Protein AF-N1U4S4-F1 (afdb_monomer_lite)

Secondary structure (DSSP, 8-state):
------------THHHHGGGG-EETTTTEEPTTGGGT-TTHHHHHHS-HHHHHHHHHHHHHHHHT-TTHHHHHHHTT------------HHHHGGG----S-PPPHHHHHHHHHHHH-GGGGT-TT-S-PEEEEEPTTS-EEEEEEE-SSEEEEEEEE-TT--HHHHHHHHHHHHHHHHHHHHHHHHTT--PEEEEEEEESSPPPGGGS---

Radius of gyration: 23.29 Å; chains: 1; bounding box: 50×36×79 Å

Structure (mmCIF, N/CA/C/O backbone):
data_AF-N1U4S4-F1
#
_entry.id   AF-N1U4S4-F1
#
loop_
_atom_site.group_PDB
_atom_site.id
_atom_site.type_symbol
_atom_site.label_atom_id
_atom_site.label_alt_id
_atom_site.label_comp_id
_atom_site.label_asym_id
_atom_site.label_entity_id
_atom_site.label_seq_id
_atom_site.pdbx_PDB_ins_code
_atom_site.Cartn_x
_atom_site.Cartn_y
_atom_site.Cartn_z
_atom_site.occupancy
_atom_site.B_iso_or_equiv
_atom_site.auth_seq_id
_atom_site.auth_comp_id
_atom_site.auth_asym_id
_atom_site.auth_atom_id
_atom_site.pdbx_PDB_model_num
ATOM 1 N N . MET A 1 1 ? 30.909 -5.283 -55.633 1.00 35.94 1 MET A N 1
ATOM 2 C CA . MET A 1 1 ? 30.193 -6.411 -55.005 1.00 35.94 1 MET A CA 1
ATOM 3 C C . MET A 1 1 ? 29.278 -5.795 -53.959 1.00 35.94 1 MET A C 1
ATOM 5 O O . MET A 1 1 ? 29.767 -5.324 -52.942 1.00 35.94 1 MET A O 1
ATOM 9 N N . SER A 1 2 ? 28.004 -5.615 -54.302 1.00 32.06 2 SER A N 1
ATOM 10 C CA . SER A 1 2 ? 27.033 -4.900 -53.468 1.00 32.06 2 SER A CA 1
ATOM 11 C C . SER A 1 2 ? 26.341 -5.898 -52.551 1.00 32.06 2 SER A C 1
ATOM 13 O O . SER A 1 2 ? 25.789 -6.879 -53.042 1.00 32.06 2 SER A O 1
ATOM 15 N N . PHE A 1 3 ? 26.374 -5.658 -51.242 1.00 23.95 3 PHE A N 1
ATOM 16 C CA . PHE A 1 3 ? 25.570 -6.410 -50.284 1.00 23.95 3 PHE A CA 1
ATOM 17 C C . PHE A 1 3 ? 24.308 -5.607 -49.974 1.00 23.95 3 PHE A C 1
ATOM 19 O O . PHE A 1 3 ? 24.366 -4.524 -49.396 1.00 23.95 3 PHE A O 1
ATOM 26 N N . GLU A 1 4 ? 23.168 -6.132 -50.414 1.00 22.86 4 GLU A N 1
ATOM 27 C CA . GLU A 1 4 ? 21.838 -5.625 -50.096 1.00 22.86 4 GLU A CA 1
ATOM 28 C C . GLU A 1 4 ? 21.395 -6.248 -48.765 1.00 22.86 4 GLU A C 1
ATOM 30 O O . GLU A 1 4 ? 21.134 -7.450 -48.681 1.00 22.86 4 GLU A O 1
ATOM 35 N N . LEU A 1 5 ? 21.339 -5.446 -47.699 1.00 23.42 5 LEU A N 1
ATOM 36 C CA . LEU A 1 5 ? 20.825 -5.888 -46.404 1.00 23.42 5 LEU A CA 1
ATOM 37 C C . LEU A 1 5 ? 19.299 -5.722 -46.388 1.00 23.42 5 LEU A C 1
ATOM 39 O O . LEU A 1 5 ? 18.776 -4.665 -46.035 1.00 23.42 5 LEU A O 1
ATOM 43 N N . LYS A 1 6 ? 18.566 -6.772 -46.767 1.00 25.28 6 LYS A N 1
ATOM 44 C CA . LYS A 1 6 ? 17.120 -6.845 -46.520 1.00 25.28 6 LYS A CA 1
ATOM 45 C C . LYS A 1 6 ? 16.879 -7.141 -45.043 1.00 25.28 6 LYS A C 1
ATOM 47 O O . LYS A 1 6 ? 16.984 -8.286 -44.607 1.00 25.28 6 LYS A O 1
ATOM 52 N N . ILE A 1 7 ? 16.525 -6.109 -44.278 1.00 30.17 7 ILE A N 1
ATOM 53 C CA . ILE A 1 7 ? 15.955 -6.273 -42.937 1.00 30.17 7 ILE A CA 1
ATOM 54 C C . ILE A 1 7 ? 14.552 -6.859 -43.114 1.00 30.17 7 ILE A C 1
ATOM 56 O O . ILE A 1 7 ? 13.571 -6.146 -43.327 1.00 30.17 7 ILE A O 1
ATOM 60 N N . LEU A 1 8 ? 14.474 -8.189 -43.084 1.00 25.91 8 LEU A N 1
ATOM 61 C CA . LEU A 1 8 ? 13.217 -8.911 -42.962 1.00 25.91 8 LEU A CA 1
ATOM 62 C C . LEU A 1 8 ? 12.620 -8.610 -41.589 1.00 25.91 8 LEU A C 1
ATOM 64 O O . LEU A 1 8 ? 13.299 -8.618 -40.565 1.00 25.91 8 LEU A O 1
ATOM 68 N N . HIS A 1 9 ? 11.333 -8.306 -41.611 1.00 33.75 9 HIS A N 1
ATOM 69 C CA . HIS A 1 9 ? 10.507 -7.891 -40.494 1.00 33.75 9 HIS A CA 1
ATOM 70 C C . HIS A 1 9 ? 10.382 -9.016 -39.445 1.00 33.75 9 HIS A C 1
ATOM 72 O O . HIS A 1 9 ? 9.353 -9.673 -39.345 1.00 33.75 9 HIS A O 1
ATOM 78 N N . SER A 1 10 ? 11.422 -9.259 -38.647 1.00 31.44 10 SER A N 1
ATOM 79 C CA . SER A 1 10 ? 11.278 -9.940 -37.362 1.00 31.44 10 SER A CA 1
ATOM 80 C C . SER A 1 10 ? 11.294 -8.859 -36.294 1.00 31.44 10 SER A C 1
ATOM 82 O O . SER A 1 10 ? 12.349 -8.301 -35.994 1.00 31.44 10 SER A O 1
ATOM 84 N N . ARG A 1 11 ? 10.122 -8.520 -35.747 1.00 39.00 11 ARG A N 1
ATOM 85 C CA . ARG A 1 11 ? 10.023 -7.699 -34.536 1.00 39.00 11 ARG A CA 1
ATOM 86 C C . ARG A 1 11 ? 10.813 -8.391 -33.421 1.00 39.00 11 ARG A C 1
ATOM 88 O O . ARG A 1 11 ? 10.275 -9.217 -32.692 1.00 39.00 11 ARG A O 1
ATOM 95 N N . SER A 1 12 ? 12.090 -8.049 -33.268 1.00 40.62 12 SER A N 1
ATOM 96 C CA . SER A 1 12 ? 12.771 -8.175 -31.988 1.00 40.62 12 SER A CA 1
ATOM 97 C C . SER A 1 12 ? 12.205 -7.057 -31.120 1.00 40.62 12 SER A C 1
ATOM 99 O O . SER A 1 12 ? 12.753 -5.959 -31.085 1.00 40.62 12 SER A O 1
ATOM 101 N N . VAL A 1 13 ? 11.051 -7.317 -30.500 1.00 47.25 13 VAL A N 1
ATOM 102 C CA . VAL A 1 13 ? 10.293 -6.372 -29.656 1.00 47.25 13 VAL A CA 1
ATOM 103 C C . VAL A 1 13 ? 11.212 -5.641 -28.663 1.00 47.25 13 VAL A C 1
ATOM 105 O O . VAL A 1 13 ? 11.049 -4.461 -28.405 1.00 47.25 13 VAL A O 1
ATOM 108 N N . PHE A 1 14 ? 12.289 -6.301 -28.241 1.00 51.75 14 PHE A N 1
ATOM 109 C CA . PHE A 1 14 ? 13.174 -5.822 -27.194 1.00 51.75 14 PHE A CA 1
ATOM 110 C C . PHE A 1 14 ? 14.196 -4.728 -27.574 1.00 51.75 14 PHE A C 1
ATOM 112 O O . PHE A 1 14 ? 14.601 -3.947 -26.716 1.00 51.75 14 PHE A O 1
ATOM 119 N N . SER A 1 15 ? 14.668 -4.641 -28.826 1.00 54.03 15 SER A N 1
ATOM 120 C CA . SER A 1 15 ? 15.852 -3.803 -29.128 1.00 54.03 15 SER A CA 1
ATOM 121 C C . SER A 1 15 ? 15.578 -2.295 -29.078 1.00 54.03 15 SER A C 1
ATOM 123 O O . SER A 1 15 ? 16.481 -1.505 -28.805 1.00 54.03 15 SER A O 1
ATOM 125 N N . GLY A 1 16 ? 14.331 -1.897 -29.321 1.00 60.06 16 GLY A N 1
ATOM 126 C CA . GLY A 1 16 ? 13.898 -0.505 -29.290 1.00 60.06 16 GLY A CA 1
ATOM 127 C C . GLY A 1 16 ? 13.598 0.034 -27.897 1.00 60.06 16 GLY A C 1
ATOM 128 O O . GLY A 1 16 ? 13.857 1.200 -27.602 1.00 60.06 16 GLY A O 1
ATOM 129 N N . GLU A 1 17 ? 13.075 -0.827 -27.029 1.00 66.81 17 GLU A N 1
ATOM 130 C CA . GLU A 1 17 ? 12.548 -0.446 -25.719 1.00 66.81 17 GLU A CA 1
ATOM 131 C C . GLU A 1 17 ? 13.670 -0.098 -24.738 1.00 66.81 17 GLU A C 1
ATOM 133 O O . GLU A 1 17 ? 13.528 0.852 -23.976 1.00 66.81 17 GLU A O 1
ATOM 138 N N . VAL A 1 18 ? 14.839 -0.748 -24.828 1.00 76.38 18 VAL A N 1
ATOM 139 C CA . VAL A 1 18 ? 16.023 -0.448 -23.990 1.00 76.38 18 VAL A CA 1
ATOM 140 C C . VAL A 1 18 ? 16.455 1.025 -24.085 1.00 76.38 18 VAL A C 1
ATOM 142 O O . VAL A 1 18 ? 17.003 1.580 -23.131 1.00 76.38 18 VAL A O 1
ATOM 145 N N . GLN A 1 19 ? 16.159 1.709 -25.196 1.00 76.88 19 GLN A N 1
ATOM 146 C CA . GLN A 1 19 ? 16.472 3.134 -25.349 1.00 76.88 19 GLN A CA 1
ATOM 147 C C . GLN A 1 19 ? 15.723 4.028 -24.347 1.00 76.88 19 GLN A C 1
ATOM 149 O O . GLN A 1 19 ? 16.171 5.148 -24.089 1.00 76.88 19 GLN A O 1
ATOM 154 N N . CYS A 1 20 ? 14.621 3.556 -23.746 1.00 80.50 20 CYS A N 1
ATOM 155 C CA . CYS A 1 20 ? 13.879 4.322 -22.742 1.00 80.50 20 CYS A CA 1
ATOM 156 C C . CYS A 1 20 ? 14.651 4.523 -21.425 1.00 80.50 20 CYS A C 1
ATOM 158 O O . CYS A 1 20 ? 14.310 5.433 -20.671 1.00 80.50 20 CYS A O 1
ATOM 160 N N . ILE A 1 21 ? 15.726 3.755 -21.179 1.00 81.62 21 ILE A N 1
ATOM 161 C CA . ILE A 1 21 ? 16.609 3.915 -20.008 1.00 81.62 21 ILE A CA 1
ATOM 162 C C . ILE A 1 21 ? 17.338 5.269 -20.036 1.00 81.62 21 ILE A C 1
ATOM 164 O O . ILE A 1 21 ? 17.609 5.866 -18.993 1.00 81.62 21 ILE A O 1
ATOM 168 N N . VAL A 1 22 ? 17.660 5.784 -21.226 1.00 81.56 22 VAL A N 1
ATOM 169 C CA . VAL A 1 22 ? 18.441 7.018 -21.371 1.00 81.56 22 VAL A CA 1
ATOM 170 C C . VAL A 1 22 ? 17.512 8.231 -21.349 1.00 81.56 22 VAL A C 1
ATOM 172 O O . VAL A 1 22 ? 16.945 8.630 -22.369 1.00 81.56 22 VAL A O 1
ATOM 175 N N . ILE A 1 23 ? 17.381 8.844 -20.172 1.00 83.94 23 ILE A N 1
ATOM 176 C CA . ILE A 1 23 ? 16.505 9.997 -19.936 1.00 83.94 23 ILE A CA 1
ATOM 177 C C . ILE A 1 23 ? 17.269 11.321 -19.839 1.00 83.94 23 ILE A C 1
ATOM 179 O O . ILE A 1 23 ? 18.420 11.394 -19.406 1.00 83.94 23 ILE A O 1
ATOM 183 N N . LYS A 1 24 ? 16.601 12.417 -20.206 1.00 81.94 24 LYS A N 1
ATOM 184 C CA . LYS A 1 24 ? 17.098 13.776 -19.961 1.00 81.94 24 LYS A CA 1
ATOM 185 C C . LYS A 1 24 ? 16.846 14.174 -18.511 1.00 81.94 24 LYS A C 1
ATOM 187 O O . LYS A 1 24 ? 15.700 14.150 -18.070 1.00 81.94 24 LYS A O 1
ATOM 192 N N . LYS A 1 25 ? 17.880 14.671 -17.824 1.00 76.81 25 LYS A N 1
ATOM 193 C CA . LYS A 1 25 ? 17.807 15.117 -16.419 1.00 76.81 25 LYS A CA 1
ATOM 194 C C . LYS A 1 25 ? 16.644 16.076 -16.131 1.00 76.81 25 LYS A C 1
ATOM 196 O O . LYS A 1 25 ? 15.971 15.928 -15.126 1.00 76.81 25 LYS A O 1
ATOM 201 N N . ASN A 1 26 ? 16.397 17.044 -17.013 1.00 79.12 26 ASN A N 1
ATOM 202 C CA . ASN A 1 26 ? 15.438 18.119 -16.734 1.00 79.12 26 ASN A CA 1
ATOM 203 C C . ASN A 1 26 ? 13.978 17.715 -16.973 1.00 79.12 26 ASN A C 1
ATOM 205 O O . ASN A 1 26 ? 13.078 18.332 -16.417 1.00 79.12 26 ASN A O 1
ATOM 209 N N . THR A 1 27 ? 13.732 16.733 -17.842 1.00 79.06 27 THR A N 1
ATOM 210 C CA . THR A 1 27 ? 12.367 16.319 -18.205 1.00 79.06 27 THR A CA 1
ATOM 211 C C . THR A 1 27 ? 12.008 14.949 -17.654 1.00 79.06 27 THR A C 1
ATOM 213 O O . THR A 1 27 ? 10.830 14.614 -17.638 1.00 79.06 27 THR A O 1
ATOM 216 N N . GLU A 1 28 ? 13.004 14.162 -17.235 1.00 78.19 28 GLU A N 1
ATOM 217 C CA . GLU A 1 28 ? 12.867 12.751 -16.854 1.00 78.19 28 GLU A CA 1
ATOM 218 C C . GLU A 1 28 ? 12.162 11.928 -17.943 1.00 78.19 28 GLU A C 1
ATOM 220 O O . GLU A 1 28 ? 11.394 11.013 -17.673 1.00 78.19 28 GLU A O 1
ATOM 225 N N . LEU A 1 29 ? 12.404 12.298 -19.204 1.00 83.31 29 LEU A N 1
ATOM 226 C CA . LEU A 1 29 ? 11.845 11.641 -20.383 1.00 83.31 29 LEU A CA 1
ATOM 227 C C . LEU A 1 29 ? 12.981 11.229 -21.326 1.00 83.31 29 LEU A C 1
ATOM 229 O O . LEU A 1 29 ? 14.008 11.923 -21.359 1.00 83.31 29 LEU A O 1
ATOM 233 N N . PRO A 1 30 ? 12.802 10.157 -22.117 1.00 82.88 30 PRO A N 1
ATOM 234 C CA . PRO A 1 30 ? 13.798 9.727 -23.085 1.00 82.88 30 PRO A CA 1
ATOM 235 C C . PRO A 1 30 ? 14.090 10.769 -24.169 1.00 82.88 30 PRO A C 1
ATOM 237 O O . PRO A 1 30 ? 13.342 11.727 -24.401 1.00 82.88 30 PRO A O 1
ATOM 240 N N . GLY A 1 31 ? 15.215 10.568 -24.853 1.00 76.31 31 GLY A N 1
ATOM 241 C CA . GLY A 1 31 ? 15.619 11.377 -25.999 1.00 76.31 31 GLY A CA 1
ATOM 242 C C . GLY A 1 31 ? 14.632 11.338 -27.176 1.00 76.31 31 GLY A C 1
ATOM 243 O O . GLY A 1 31 ? 13.705 10.531 -27.243 1.00 76.31 31 GLY A O 1
ATOM 244 N N . LYS A 1 32 ? 14.856 12.227 -28.155 1.00 73.50 32 LYS A N 1
ATOM 245 C CA . LYS A 1 32 ? 14.123 12.181 -29.430 1.00 73.50 32 LYS A CA 1
ATOM 246 C C . LYS A 1 32 ? 14.407 10.835 -30.111 1.00 73.50 32 LYS A C 1
ATOM 248 O O . LYS A 1 32 ? 15.568 10.465 -30.224 1.00 73.50 32 LYS A O 1
ATOM 253 N N . GLY A 1 33 ? 13.363 10.146 -30.572 1.00 72.94 33 GLY A N 1
ATOM 254 C CA . GLY A 1 33 ? 13.471 8.847 -31.255 1.00 72.94 33 GLY A CA 1
ATOM 255 C C . GLY A 1 33 ? 12.707 7.714 -30.569 1.00 72.94 33 GLY A C 1
ATOM 256 O O . GLY A 1 33 ? 12.251 6.807 -31.259 1.00 72.94 33 GLY A O 1
ATOM 257 N N . ILE A 1 34 ? 12.445 7.820 -29.257 1.00 77.75 34 ILE A N 1
ATOM 258 C CA . ILE A 1 34 ? 11.730 6.768 -28.513 1.00 77.75 34 ILE A CA 1
ATOM 259 C C . ILE A 1 34 ? 10.322 6.501 -29.054 1.00 77.75 34 ILE A C 1
ATOM 261 O O . ILE A 1 34 ? 9.856 5.372 -29.024 1.00 77.75 34 ILE A O 1
ATOM 265 N N . ASN A 1 35 ? 9.670 7.520 -29.628 1.00 75.38 35 ASN A N 1
ATOM 266 C CA . ASN A 1 35 ? 8.313 7.426 -30.172 1.00 75.38 35 ASN A CA 1
ATOM 267 C C . ASN A 1 35 ? 8.137 6.294 -31.195 1.00 75.38 35 ASN A C 1
ATOM 269 O O . ASN A 1 35 ? 7.020 5.826 -31.366 1.00 75.38 35 ASN A O 1
ATOM 273 N N . TRP A 1 36 ? 9.204 5.877 -31.886 1.00 72.81 36 TRP A N 1
ATOM 274 C CA . TRP A 1 36 ? 9.149 4.773 -32.849 1.00 72.81 36 TRP A CA 1
ATOM 275 C C . TRP A 1 36 ? 8.937 3.403 -32.186 1.00 72.81 36 TRP A C 1
ATOM 277 O O . TRP A 1 36 ? 8.475 2.464 -32.827 1.00 72.81 36 TRP A O 1
ATOM 287 N N . PHE A 1 37 ? 9.262 3.302 -30.900 1.00 71.56 37 PHE A N 1
ATOM 288 C CA . PHE A 1 37 ? 9.242 2.069 -30.118 1.00 71.56 37 PHE A CA 1
ATOM 289 C C . PHE A 1 37 ? 8.088 2.015 -29.115 1.00 71.56 37 PHE A C 1
ATOM 291 O O . PHE A 1 37 ? 7.924 1.017 -28.428 1.00 71.56 37 PHE A O 1
ATOM 298 N N . ILE A 1 38 ? 7.276 3.072 -29.032 1.00 73.44 38 ILE A N 1
ATOM 299 C CA . ILE A 1 38 ? 6.099 3.114 -28.165 1.00 73.44 38 ILE A CA 1
ATOM 300 C C . ILE A 1 38 ? 4.899 2.637 -28.981 1.00 73.44 38 ILE A C 1
ATOM 302 O O . ILE A 1 38 ? 4.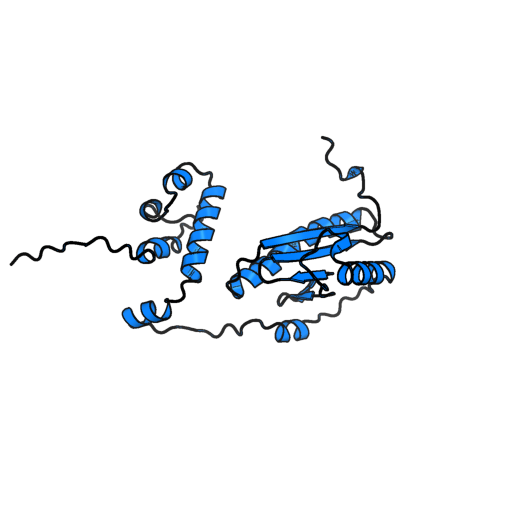486 3.320 -29.919 1.00 73.44 38 ILE A O 1
ATOM 306 N N . GLU A 1 39 ? 4.301 1.500 -28.614 1.00 68.19 39 GLU A N 1
ATOM 307 C CA . GLU A 1 39 ? 3.115 0.966 -29.309 1.00 68.19 39 GLU A CA 1
ATOM 308 C C . GLU A 1 39 ? 1.968 1.990 -29.366 1.00 68.19 39 GLU A C 1
ATOM 310 O O . GLU A 1 39 ? 1.298 2.134 -30.38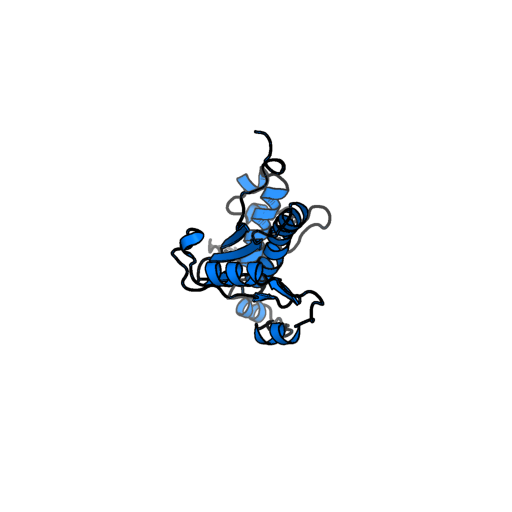7 1.00 68.19 39 GLU A O 1
ATOM 315 N N . LYS A 1 40 ? 1.815 2.788 -28.303 1.00 68.75 40 LYS A N 1
ATOM 316 C CA . LYS A 1 40 ? 0.881 3.920 -28.202 1.00 68.75 40 LYS A CA 1
ATOM 317 C C . LYS A 1 40 ? 1.554 5.268 -28.484 1.00 68.75 40 LYS A C 1
ATOM 319 O O . LYS A 1 40 ? 1.415 6.224 -27.723 1.00 68.75 40 LYS A O 1
ATOM 324 N N . SER A 1 41 ? 2.334 5.355 -29.564 1.00 69.38 41 SER A N 1
ATOM 325 C CA . SER A 1 41 ? 3.130 6.554 -29.886 1.00 69.38 41 SER A CA 1
ATOM 326 C C . SER A 1 41 ? 2.303 7.839 -30.022 1.00 69.38 41 SER A C 1
ATOM 328 O O . SER A 1 41 ? 2.804 8.927 -29.736 1.00 69.38 41 SER A O 1
ATOM 330 N N . GLU A 1 42 ? 1.040 7.733 -30.436 1.00 72.62 42 GLU A N 1
ATOM 331 C CA . GLU A 1 42 ? 0.141 8.875 -30.595 1.00 72.62 42 GLU A CA 1
ATOM 332 C C . GLU A 1 42 ? -0.381 9.390 -29.242 1.00 72.62 42 GLU A C 1
ATOM 334 O O . GLU A 1 42 ? -0.365 10.601 -29.005 1.00 72.62 42 GLU A O 1
ATOM 339 N N . ASP A 1 43 ? -0.724 8.480 -28.324 1.00 69.88 43 ASP A N 1
ATOM 340 C CA . ASP A 1 43 ? -1.079 8.801 -26.934 1.00 69.88 43 ASP A CA 1
ATOM 341 C C . ASP A 1 43 ? 0.128 9.399 -26.208 1.00 69.88 43 ASP A C 1
ATOM 343 O O . ASP A 1 43 ? 0.023 10.417 -25.526 1.00 69.88 43 ASP A O 1
ATOM 347 N N . PHE A 1 44 ? 1.317 8.833 -26.438 1.00 75.56 44 PHE A N 1
ATOM 348 C CA . PHE A 1 44 ? 2.552 9.358 -25.877 1.00 75.56 44 PHE A CA 1
ATOM 349 C C . PHE A 1 44 ? 2.873 10.761 -26.385 1.00 75.56 44 PHE A C 1
ATOM 351 O O . PHE A 1 44 ? 3.350 11.577 -25.611 1.00 75.56 44 PHE A O 1
ATOM 358 N N . LYS A 1 45 ? 2.619 11.104 -27.654 1.00 76.81 45 LYS A N 1
ATOM 359 C CA . LYS A 1 45 ? 2.851 12.477 -28.146 1.00 76.81 45 LYS A CA 1
ATOM 360 C C . LYS A 1 45 ? 1.909 13.482 -27.483 1.00 76.81 45 LYS A C 1
ATOM 362 O O . LYS A 1 45 ? 2.369 14.552 -27.067 1.00 76.81 45 LYS A O 1
ATOM 367 N N . LYS A 1 46 ? 0.624 13.127 -27.391 1.00 81.12 46 LYS A N 1
ATOM 368 C CA . LYS A 1 46 ? -0.466 13.991 -26.907 1.00 81.12 46 LYS A CA 1
ATOM 369 C C . LYS A 1 46 ? -0.544 14.087 -25.385 1.00 81.12 46 LYS A C 1
ATOM 371 O O . LYS A 1 46 ? -1.057 15.081 -24.884 1.00 81.12 46 LYS A O 1
ATOM 376 N N . GLY A 1 47 ? 0.003 13.107 -24.669 1.00 79.62 47 GLY A N 1
ATOM 377 C CA . GLY A 1 47 ? -0.034 13.054 -23.214 1.00 79.62 47 GLY A CA 1
ATOM 378 C C . GLY A 1 47 ? 0.664 14.232 -22.532 1.00 79.62 47 GLY A C 1
ATOM 379 O O . GLY A 1 47 ? 1.668 14.786 -23.007 1.00 79.62 47 GLY A O 1
ATOM 380 N N . SER A 1 48 ? 0.141 14.585 -21.366 1.00 85.25 48 SER A N 1
ATOM 381 C CA . SER A 1 48 ? 0.791 15.428 -20.372 1.00 85.25 48 SER A CA 1
ATOM 382 C C . SER A 1 48 ? 2.147 14.839 -19.945 1.00 85.25 48 SER A C 1
ATOM 384 O O . SER A 1 48 ? 2.415 13.649 -20.146 1.00 85.25 48 SER A O 1
ATOM 386 N N . PRO A 1 49 ? 3.034 15.637 -19.322 1.00 81.19 49 PRO A N 1
ATOM 387 C CA . PRO A 1 49 ? 4.292 15.123 -18.780 1.00 81.19 49 PRO A CA 1
ATOM 388 C C . PRO A 1 49 ? 4.111 13.925 -17.832 1.00 81.19 49 PRO A C 1
ATOM 390 O O . PRO A 1 49 ? 4.940 13.021 -17.843 1.00 81.19 49 PRO A O 1
ATOM 393 N N . SER A 1 50 ? 3.027 13.894 -17.049 1.00 78.56 50 SER A N 1
ATOM 394 C CA . SER A 1 50 ? 2.733 12.796 -16.119 1.00 78.56 50 SER A CA 1
ATOM 395 C C . SER A 1 50 ? 2.339 11.510 -16.850 1.00 78.56 50 SER A C 1
ATOM 397 O O . SER A 1 50 ? 2.897 10.452 -16.571 1.00 78.56 50 SER A O 1
ATOM 399 N N . GLU A 1 51 ? 1.450 11.598 -17.841 1.00 81.81 51 GLU A N 1
ATOM 400 C CA . GLU A 1 51 ? 1.023 10.441 -18.649 1.00 81.81 51 GLU A CA 1
ATOM 401 C C . GLU A 1 51 ? 2.192 9.863 -19.452 1.00 81.81 51 GLU A C 1
ATOM 403 O O . GLU A 1 51 ? 2.381 8.649 -19.513 1.00 81.81 51 GLU A O 1
ATOM 408 N N . LYS A 1 52 ? 3.045 10.736 -20.002 1.00 84.56 52 LYS A N 1
ATOM 409 C CA . LYS A 1 52 ? 4.292 10.332 -20.661 1.00 84.56 52 LYS A CA 1
ATOM 410 C C . LYS A 1 52 ? 5.192 9.548 -19.710 1.00 84.56 52 LYS A C 1
ATOM 412 O O . LYS A 1 52 ? 5.671 8.483 -20.082 1.00 84.56 52 LYS A O 1
ATOM 417 N N . LYS A 1 53 ? 5.403 10.035 -18.484 1.00 82.62 53 LYS A N 1
ATOM 418 C CA . LYS A 1 53 ? 6.209 9.325 -17.477 1.00 82.62 53 LYS A CA 1
ATOM 419 C C . LYS A 1 53 ? 5.613 7.970 -17.108 1.00 82.62 53 LYS A C 1
ATOM 421 O O . LYS A 1 53 ? 6.367 7.017 -16.960 1.00 82.62 53 LYS A O 1
ATOM 426 N N . GLN A 1 54 ? 4.290 7.864 -16.996 1.00 80.81 54 GLN A N 1
ATOM 427 C CA . GLN A 1 54 ? 3.629 6.590 -16.715 1.00 80.81 54 GLN A CA 1
ATOM 428 C C . GLN A 1 54 ? 3.914 5.556 -17.811 1.00 80.81 54 GLN A C 1
ATOM 430 O O . GLN A 1 54 ? 4.369 4.459 -17.500 1.00 80.81 54 GLN A O 1
ATOM 435 N N . LEU A 1 55 ? 3.747 5.934 -19.082 1.00 81.06 55 LEU A N 1
ATOM 436 C CA . LEU A 1 55 ? 4.053 5.059 -20.219 1.00 81.06 55 LEU A CA 1
ATOM 437 C C . LEU A 1 55 ? 5.532 4.640 -20.248 1.00 81.06 55 LEU A C 1
ATOM 439 O O . LEU A 1 55 ? 5.842 3.480 -20.502 1.00 81.06 55 LEU A O 1
ATOM 443 N N . ILE A 1 56 ? 6.457 5.558 -19.941 1.00 82.31 56 ILE A N 1
ATOM 444 C CA . ILE A 1 56 ? 7.887 5.223 -19.850 1.00 82.31 56 ILE A CA 1
ATOM 445 C C . ILE A 1 56 ? 8.176 4.282 -18.682 1.00 82.31 56 ILE A C 1
ATOM 447 O O . ILE A 1 56 ? 8.982 3.373 -18.838 1.00 82.31 56 ILE A O 1
ATOM 451 N N . ASN A 1 57 ? 7.529 4.458 -17.530 1.00 78.69 57 ASN A N 1
ATOM 452 C CA . ASN A 1 57 ? 7.710 3.560 -16.390 1.00 78.69 57 ASN A CA 1
ATOM 453 C C . ASN A 1 57 ? 7.234 2.134 -16.702 1.00 78.69 57 ASN A C 1
ATOM 455 O O . ASN A 1 57 ? 7.874 1.182 -16.261 1.00 78.69 57 ASN A O 1
ATOM 459 N N . GLU A 1 58 ? 6.157 1.982 -17.476 1.00 78.06 58 GLU A N 1
ATOM 460 C CA . GLU A 1 58 ? 5.695 0.676 -17.960 1.00 78.06 58 GLU A CA 1
ATOM 461 C C . GLU A 1 58 ? 6.751 0.017 -18.863 1.00 78.06 58 GLU A C 1
ATOM 463 O O . GLU A 1 58 ? 7.153 -1.116 -18.601 1.00 78.06 58 GLU A O 1
ATOM 468 N N . MET A 1 59 ? 7.301 0.755 -19.834 1.00 79.62 59 MET A N 1
ATOM 469 C CA . MET A 1 59 ? 8.385 0.254 -20.693 1.00 79.62 59 MET A CA 1
ATOM 470 C C . MET A 1 59 ? 9.659 -0.077 -19.911 1.00 79.62 59 MET A C 1
ATOM 472 O O . MET A 1 59 ? 10.273 -1.116 -20.133 1.00 79.62 59 MET A O 1
ATOM 476 N N . LEU A 1 60 ? 10.073 0.790 -18.981 1.00 79.12 60 LEU A N 1
ATOM 477 C CA . LEU A 1 60 ? 11.238 0.552 -18.127 1.00 79.12 60 LEU A CA 1
ATOM 478 C C . LEU A 1 60 ? 11.053 -0.710 -17.296 1.00 79.12 60 LEU A C 1
ATOM 480 O O . LEU A 1 60 ? 12.006 -1.464 -17.115 1.00 79.12 60 LEU A O 1
ATOM 484 N N . PHE A 1 61 ? 9.838 -0.961 -16.806 1.00 74.75 61 PHE A N 1
ATOM 485 C CA . PHE A 1 61 ? 9.540 -2.207 -16.124 1.00 74.75 61 PHE A CA 1
ATOM 486 C C . PHE A 1 61 ? 9.800 -3.393 -17.059 1.00 74.75 61 PHE A C 1
ATOM 488 O O . PHE A 1 61 ? 10.524 -4.305 -16.663 1.00 74.75 61 PHE A O 1
ATOM 495 N N . ASP A 1 62 ? 9.234 -3.405 -18.268 1.00 78.69 62 ASP A N 1
ATOM 496 C CA . ASP A 1 62 ? 9.423 -4.503 -19.229 1.00 78.69 62 ASP A CA 1
ATOM 497 C C . ASP A 1 62 ? 10.908 -4.724 -19.544 1.00 78.69 62 ASP A C 1
ATOM 499 O O . ASP A 1 62 ? 11.402 -5.854 -19.507 1.00 78.69 62 ASP A O 1
ATOM 503 N N . VAL A 1 63 ? 11.644 -3.630 -19.746 1.00 82.19 63 VAL A N 1
ATOM 504 C CA . VAL A 1 63 ? 13.088 -3.636 -19.978 1.00 82.19 63 VAL A CA 1
ATOM 505 C C . VAL A 1 63 ? 13.840 -4.237 -18.793 1.00 82.19 63 VAL A C 1
ATOM 507 O O . VAL A 1 63 ? 14.631 -5.152 -18.994 1.00 82.19 63 VAL A O 1
ATOM 510 N N . PHE A 1 64 ? 13.605 -3.790 -17.558 1.00 75.25 64 PHE A N 1
ATOM 511 C CA . PHE A 1 64 ? 14.329 -4.304 -16.387 1.00 75.25 64 PHE A CA 1
ATOM 512 C C . PHE A 1 64 ? 13.972 -5.753 -16.029 1.00 75.25 64 PHE A C 1
ATOM 514 O O . PHE A 1 64 ? 14.801 -6.445 -15.442 1.00 75.25 64 PHE A O 1
ATOM 521 N N . HIS A 1 65 ? 12.789 -6.235 -16.417 1.00 72.69 65 HIS A N 1
ATOM 522 C CA . HIS A 1 65 ? 12.316 -7.592 -16.112 1.00 72.69 65 HIS A CA 1
ATOM 523 C C . HIS A 1 65 ? 12.459 -8.572 -17.278 1.00 72.69 65 HIS A C 1
ATOM 525 O O . HIS A 1 65 ? 11.916 -9.675 -17.238 1.00 72.69 65 HIS A O 1
ATOM 531 N N . TYR A 1 66 ? 13.188 -8.197 -18.325 1.00 80.50 66 TYR A N 1
ATOM 532 C CA . TYR A 1 66 ? 13.387 -9.066 -19.471 1.00 80.50 66 TYR A CA 1
ATOM 533 C C . TYR A 1 66 ? 14.210 -10.310 -19.122 1.00 80.50 66 TYR A C 1
ATOM 535 O O . TYR A 1 66 ? 15.423 -10.264 -18.924 1.00 80.50 66 TYR A O 1
ATOM 543 N N . GLU A 1 67 ? 13.550 -11.465 -19.118 1.00 76.88 67 GLU A N 1
ATOM 544 C CA . GLU A 1 67 ? 14.122 -12.743 -18.670 1.00 76.88 67 GLU A CA 1
ATOM 545 C C . GLU A 1 67 ? 15.365 -13.190 -19.458 1.00 76.88 67 GLU A C 1
ATOM 547 O O . GLU A 1 67 ? 16.153 -14.008 -18.985 1.00 76.88 67 GLU A O 1
ATOM 552 N N . LYS A 1 68 ? 15.563 -12.670 -20.677 1.00 82.25 68 LYS A N 1
ATOM 553 C CA . LYS A 1 68 ? 16.668 -13.067 -21.562 1.00 82.25 68 LYS A CA 1
ATOM 554 C C . LYS A 1 68 ? 17.867 -12.117 -21.502 1.00 82.25 68 LYS A C 1
ATOM 556 O O . LYS A 1 68 ? 18.752 -12.247 -22.347 1.00 82.25 68 LYS A O 1
ATOM 561 N N . TRP A 1 69 ? 17.948 -11.219 -20.514 1.00 83.88 69 TRP A N 1
ATOM 562 C CA . TRP A 1 69 ? 19.155 -10.418 -20.260 1.00 83.88 69 TRP A CA 1
ATOM 563 C C . TRP A 1 69 ? 20.457 -11.232 -20.242 1.00 83.88 69 TRP A C 1
ATOM 565 O O . TRP A 1 69 ? 21.408 -10.783 -20.880 1.00 83.88 69 TRP A O 1
ATOM 575 N N . PRO A 1 70 ? 20.519 -12.443 -19.649 1.00 81.62 70 PRO A N 1
ATOM 576 C CA . PRO A 1 70 ? 21.736 -13.255 -19.697 1.00 81.62 70 PRO A CA 1
ATOM 577 C C . PRO A 1 70 ? 22.217 -13.553 -21.124 1.00 81.62 70 PRO A C 1
ATOM 579 O O . PRO A 1 70 ? 23.407 -13.456 -21.398 1.00 81.62 70 PRO A O 1
ATOM 582 N N . LYS A 1 71 ? 21.294 -13.824 -22.060 1.00 84.38 71 LYS A N 1
ATOM 583 C CA . LYS A 1 71 ? 21.630 -14.062 -23.477 1.00 84.38 71 LYS A CA 1
ATOM 584 C C . LYS A 1 71 ? 22.130 -12.799 -24.174 1.00 84.38 71 LYS A C 1
ATOM 586 O O . LYS A 1 71 ? 22.962 -12.878 -25.070 1.00 84.38 71 LYS A O 1
ATOM 591 N N . VAL A 1 72 ? 21.599 -11.636 -23.792 1.00 84.81 72 VAL A N 1
ATOM 592 C CA . VAL A 1 72 ? 22.055 -10.342 -24.319 1.00 84.81 72 VAL A CA 1
ATOM 593 C C . VAL A 1 72 ? 23.482 -10.065 -23.848 1.00 84.81 72 VAL A C 1
ATOM 595 O O . VAL A 1 72 ? 24.327 -9.707 -24.662 1.00 84.81 72 VAL A O 1
ATOM 598 N N . LEU A 1 73 ? 23.766 -10.282 -22.562 1.00 85.44 73 LEU A N 1
ATOM 599 C CA . LEU A 1 73 ? 25.106 -10.119 -21.996 1.00 85.44 73 LEU A CA 1
ATOM 600 C C . LEU A 1 73 ? 26.116 -11.066 -22.654 1.00 85.44 73 LEU A C 1
ATOM 602 O O . LEU A 1 73 ? 27.171 -10.611 -23.088 1.00 85.44 73 LEU A O 1
ATOM 606 N N . GLU A 1 74 ? 25.755 -12.343 -22.811 1.00 85.25 74 GLU A N 1
ATOM 607 C CA . GLU A 1 74 ? 26.565 -13.346 -23.514 1.00 85.25 74 GLU A CA 1
ATOM 608 C C . GLU A 1 74 ? 26.880 -12.914 -24.953 1.00 85.25 74 GLU A C 1
ATOM 610 O O . GLU A 1 74 ? 28.039 -12.921 -25.361 1.00 85.25 74 GLU A O 1
ATOM 615 N N . HIS A 1 75 ? 25.870 -12.464 -25.708 1.00 88.38 75 HIS A N 1
ATOM 616 C CA . HIS A 1 75 ? 26.048 -12.017 -27.091 1.00 88.38 75 HIS A CA 1
ATOM 617 C C . HIS A 1 75 ? 27.051 -10.862 -27.227 1.00 88.38 75 HIS A C 1
ATOM 619 O O . HIS A 1 75 ? 27.824 -10.829 -28.183 1.00 88.38 75 HIS A O 1
ATOM 625 N N . PHE A 1 76 ? 27.046 -9.919 -26.280 1.00 86.81 76 PHE A N 1
ATOM 626 C CA . PHE A 1 76 ? 27.970 -8.781 -26.271 1.00 86.81 76 PHE A CA 1
ATOM 627 C C . PHE A 1 76 ? 29.272 -9.050 -25.508 1.00 86.81 76 PHE A C 1
ATOM 629 O O . PHE A 1 76 ? 30.084 -8.136 -25.363 1.00 86.81 76 PHE A O 1
ATOM 636 N N . ASN A 1 77 ? 29.485 -10.283 -25.039 1.00 88.12 77 ASN A N 1
ATOM 637 C CA . ASN A 1 77 ? 30.641 -10.671 -24.237 1.00 88.12 77 ASN A CA 1
ATOM 638 C C . ASN A 1 77 ? 30.832 -9.762 -23.002 1.00 88.12 77 ASN A C 1
ATOM 640 O O . ASN A 1 77 ? 31.948 -9.357 -22.671 1.00 88.12 77 ASN A O 1
ATOM 644 N N . LEU A 1 78 ? 29.715 -9.402 -22.360 1.00 84.56 78 LEU A N 1
ATOM 645 C CA . LEU A 1 78 ? 29.664 -8.585 -21.151 1.00 84.56 78 LEU A CA 1
ATOM 646 C C . LEU A 1 78 ? 29.496 -9.478 -19.925 1.00 84.56 78 LEU A C 1
ATOM 648 O O . LEU A 1 78 ? 28.650 -10.372 -19.899 1.00 84.56 78 LEU A O 1
ATOM 652 N N . GLU A 1 79 ? 30.259 -9.194 -18.874 1.00 78.31 79 GLU A N 1
ATOM 653 C CA . GLU A 1 79 ? 30.078 -9.866 -17.594 1.00 78.31 79 GLU A CA 1
ATOM 654 C C . GLU A 1 79 ? 28.831 -9.332 -16.884 1.00 78.31 79 GLU A C 1
ATOM 656 O O . GLU A 1 79 ? 28.628 -8.122 -16.744 1.00 78.31 79 GLU A O 1
ATOM 661 N N . SER A 1 80 ? 27.988 -10.247 -16.403 1.00 69.25 80 SER A N 1
ATOM 662 C CA . SER A 1 80 ? 26.913 -9.881 -15.491 1.00 69.25 80 SER A CA 1
ATOM 663 C C . SER A 1 80 ? 27.543 -9.487 -14.163 1.00 69.25 80 SER A C 1
ATOM 665 O O . SER A 1 80 ? 27.900 -10.352 -13.363 1.00 69.25 80 SER A O 1
ATOM 667 N N . ASN A 1 81 ? 27.640 -8.185 -13.895 1.00 59.56 81 ASN A N 1
ATOM 668 C CA . ASN A 1 81 ? 27.859 -7.687 -12.542 1.00 59.56 81 ASN A CA 1
ATOM 669 C C . ASN A 1 81 ? 26.576 -7.901 -11.737 1.00 59.56 81 ASN A C 1
ATOM 671 O O . ASN A 1 81 ? 25.882 -6.961 -11.348 1.00 59.56 81 ASN A O 1
ATOM 675 N N . ASN A 1 82 ? 26.274 -9.169 -11.467 1.00 54.00 82 ASN A N 1
ATOM 676 C CA . ASN A 1 82 ? 25.418 -9.572 -10.373 1.00 54.00 82 ASN A CA 1
ATOM 677 C C . ASN A 1 82 ? 26.197 -9.236 -9.107 1.00 54.00 82 ASN A C 1
ATOM 679 O O . ASN A 1 82 ? 26.697 -10.135 -8.438 1.00 54.00 82 ASN A O 1
ATOM 683 N N . LEU A 1 83 ? 26.345 -7.948 -8.778 1.00 44.19 83 LEU A N 1
ATOM 684 C CA . LEU A 1 83 ? 26.531 -7.601 -7.383 1.00 44.19 83 LEU A CA 1
ATOM 685 C C . LEU A 1 83 ? 25.349 -8.275 -6.700 1.00 44.19 83 LEU A C 1
ATOM 687 O O . LEU A 1 83 ? 24.208 -7.938 -7.037 1.00 44.19 83 LEU A O 1
ATOM 691 N N . PRO A 1 84 ? 25.572 -9.273 -5.831 1.00 43.75 84 PRO A N 1
ATOM 692 C CA . PRO A 1 84 ? 24.485 -9.809 -5.060 1.00 43.75 84 PRO A CA 1
ATOM 693 C C . PRO A 1 84 ? 24.070 -8.658 -4.152 1.00 43.75 84 PRO A C 1
ATOM 695 O O . PRO A 1 84 ? 24.603 -8.475 -3.058 1.00 43.75 84 PRO A O 1
ATOM 698 N N . ILE A 1 85 ? 23.110 -7.850 -4.604 1.00 46.94 85 ILE A N 1
ATOM 699 C CA . ILE A 1 85 ? 22.192 -7.219 -3.681 1.00 46.94 85 ILE A CA 1
ATOM 700 C C . ILE A 1 85 ? 21.638 -8.438 -2.976 1.00 46.94 85 ILE A C 1
ATOM 702 O O . ILE A 1 85 ? 20.921 -9.219 -3.601 1.00 46.94 85 ILE A O 1
ATOM 706 N N . LYS A 1 86 ? 22.094 -8.690 -1.740 1.00 45.47 86 LYS A N 1
ATOM 707 C CA . LYS A 1 86 ? 21.492 -9.711 -0.889 1.00 45.47 86 LYS A CA 1
ATOM 708 C C . LYS A 1 86 ? 20.006 -9.465 -1.040 1.00 45.47 86 LYS A C 1
ATOM 710 O O . LYS A 1 86 ? 19.548 -8.406 -0.612 1.00 45.47 86 LYS A O 1
ATOM 715 N N . THR A 1 87 ? 19.302 -10.359 -1.734 1.00 43.12 87 THR A N 1
ATOM 716 C CA . THR A 1 87 ? 17.852 -10.290 -1.865 1.00 43.12 87 THR A CA 1
ATOM 717 C C . THR A 1 87 ? 17.373 -10.001 -0.462 1.00 43.12 87 THR A C 1
ATOM 719 O O . THR A 1 87 ? 17.738 -10.739 0.458 1.00 43.12 87 THR A O 1
ATOM 722 N N . PHE A 1 88 ? 16.730 -8.851 -0.260 1.00 45.84 88 PHE A N 1
ATOM 723 C CA . PHE A 1 88 ? 16.245 -8.461 1.053 1.00 45.84 88 PHE A CA 1
ATOM 724 C C . PHE A 1 88 ? 15.115 -9.434 1.383 1.00 45.84 88 PHE A C 1
ATOM 726 O O . PHE A 1 88 ? 13.945 -9.188 1.112 1.00 45.84 88 PHE A O 1
ATOM 733 N N . THR A 1 89 ? 15.489 -10.610 1.871 1.00 47.38 89 THR A N 1
ATOM 734 C CA . THR A 1 89 ? 14.579 -11.646 2.320 1.00 47.38 89 THR A CA 1
ATOM 735 C C . THR A 1 89 ? 13.909 -11.148 3.593 1.00 47.38 89 THR A C 1
ATOM 737 O O . THR A 1 89 ? 14.501 -10.383 4.360 1.00 47.38 89 THR A O 1
ATOM 740 N N . GLN A 1 90 ? 12.681 -11.602 3.856 1.00 45.84 90 GLN A N 1
ATOM 741 C CA . GLN A 1 90 ? 11.967 -11.294 5.104 1.00 45.84 90 GLN A CA 1
ATOM 742 C C . GLN A 1 90 ? 12.821 -11.579 6.357 1.00 45.84 90 GLN A C 1
ATOM 744 O O . GLN A 1 90 ? 12.726 -10.848 7.339 1.00 45.84 90 GLN A O 1
ATOM 749 N N . SER A 1 91 ? 13.735 -12.559 6.294 1.00 46.06 91 SER A N 1
ATOM 750 C CA . SER A 1 91 ? 14.685 -12.878 7.370 1.00 46.06 91 SER A CA 1
ATOM 751 C C . SER A 1 91 ? 15.626 -11.724 7.754 1.00 46.06 91 SER A C 1
ATOM 753 O O . SER A 1 91 ? 16.104 -11.681 8.885 1.00 46.06 91 SER A O 1
ATOM 755 N N . ASN A 1 92 ? 15.891 -10.774 6.849 1.00 45.06 92 ASN A N 1
ATOM 756 C CA . ASN A 1 92 ? 16.708 -9.591 7.141 1.00 45.06 92 ASN A CA 1
ATOM 757 C C . ASN A 1 92 ? 15.881 -8.456 7.775 1.00 45.06 92 ASN A C 1
ATOM 759 O O . ASN A 1 92 ? 16.444 -7.619 8.474 1.00 45.06 92 ASN A O 1
ATOM 763 N N . GLY A 1 93 ? 14.557 -8.435 7.577 1.00 46.09 93 GLY A N 1
ATOM 764 C CA . GLY A 1 93 ? 13.661 -7.439 8.180 1.00 46.09 93 GLY A CA 1
ATOM 765 C C . GLY A 1 93 ? 13.473 -7.642 9.686 1.00 46.09 93 GLY A C 1
ATOM 766 O O . GLY A 1 93 ? 13.453 -6.677 10.446 1.00 46.09 93 GLY A O 1
ATOM 767 N N . SER A 1 94 ? 13.443 -8.894 10.158 1.00 46.16 94 SER A N 1
ATOM 768 C CA . SER A 1 94 ? 13.342 -9.207 11.594 1.00 46.16 94 SER A CA 1
ATOM 769 C C . SER A 1 94 ? 14.563 -8.774 12.412 1.00 46.16 94 SER A C 1
ATOM 771 O O . SER A 1 94 ? 14.435 -8.529 13.611 1.00 46.16 94 SER A O 1
ATOM 773 N N . ALA A 1 95 ? 15.735 -8.652 11.779 1.00 48.44 95 ALA A N 1
ATOM 774 C CA . ALA A 1 95 ? 16.951 -8.139 12.414 1.00 48.44 95 ALA A CA 1
ATOM 775 C C . ALA A 1 95 ? 16.920 -6.611 12.626 1.00 48.44 95 ALA A C 1
ATOM 777 O O . ALA A 1 95 ? 17.740 -6.079 13.369 1.00 48.44 95 ALA A O 1
ATOM 778 N N . LEU A 1 96 ? 15.959 -5.910 12.012 1.00 49.22 96 LEU A N 1
ATOM 779 C CA . LEU A 1 96 ? 15.801 -4.455 12.067 1.00 49.22 96 LEU A CA 1
ATOM 780 C C . LEU A 1 96 ? 14.696 -4.008 13.034 1.00 49.22 96 LEU A C 1
ATOM 782 O O . LEU A 1 96 ? 14.206 -2.887 12.921 1.00 49.22 96 LEU A O 1
ATOM 786 N N . LYS A 1 97 ? 14.295 -4.855 13.996 1.00 52.91 97 LYS A N 1
ATOM 787 C CA . LYS A 1 97 ? 13.351 -4.476 15.060 1.00 52.91 97 LYS A CA 1
ATOM 788 C C . LYS A 1 97 ? 13.948 -3.372 15.940 1.00 52.91 97 LYS A C 1
ATOM 790 O O . LYS A 1 97 ? 14.509 -3.631 17.003 1.00 52.91 97 LYS A O 1
ATOM 795 N N . ILE A 1 98 ? 13.805 -2.125 15.509 1.00 54.69 98 ILE A N 1
ATOM 796 C CA . ILE A 1 98 ? 14.056 -0.953 16.339 1.00 54.69 98 ILE A CA 1
ATOM 797 C C . ILE A 1 98 ? 12.913 -0.908 17.355 1.00 54.69 98 ILE A C 1
ATOM 799 O O . ILE A 1 98 ? 11.750 -0.736 16.989 1.00 54.69 98 ILE A O 1
ATOM 803 N N . LYS A 1 99 ? 13.225 -1.121 18.639 1.00 47.22 99 LYS A N 1
ATOM 804 C CA . LYS A 1 99 ? 12.244 -0.993 19.724 1.00 47.22 99 LYS A CA 1
ATOM 805 C C . LYS A 1 99 ? 11.656 0.417 19.691 1.00 47.22 99 LYS A C 1
ATOM 807 O O . LYS A 1 99 ? 12.363 1.389 19.942 1.00 47.22 99 LYS A O 1
ATOM 812 N N . SER A 1 100 ? 10.365 0.524 19.392 1.00 50.75 100 SER A N 1
ATOM 813 C CA . SER A 1 100 ? 9.633 1.778 19.552 1.00 50.75 100 SER A CA 1
ATOM 814 C C . SER A 1 100 ? 9.277 1.960 21.032 1.00 50.75 100 SER A C 1
ATOM 816 O O . SER A 1 100 ? 8.824 1.016 21.676 1.00 50.75 100 SER A O 1
ATOM 818 N N . ASN A 1 101 ? 9.475 3.163 21.574 1.00 46.31 101 ASN A N 1
ATOM 819 C CA . ASN A 1 101 ? 9.216 3.494 22.984 1.00 46.31 101 ASN A CA 1
ATOM 820 C C . ASN A 1 101 ? 7.722 3.736 23.309 1.00 46.31 101 ASN A C 1
ATOM 822 O O . ASN A 1 101 ? 7.408 4.328 24.338 1.00 46.31 101 ASN A O 1
ATOM 826 N N . GLY A 1 102 ? 6.793 3.310 22.447 1.00 57.50 102 GLY A N 1
ATOM 827 C CA . GLY A 1 102 ? 5.351 3.460 22.652 1.00 57.50 102 GLY A CA 1
ATOM 828 C C . GLY A 1 102 ? 4.658 2.107 22.771 1.00 57.50 102 GLY A C 1
ATOM 829 O O . GLY A 1 102 ? 4.828 1.252 21.906 1.00 57.50 102 GLY A O 1
ATOM 830 N N . GLY A 1 103 ? 3.873 1.916 23.833 1.00 72.12 103 GLY A N 1
ATOM 831 C CA . GLY A 1 103 ? 3.000 0.752 23.970 1.00 72.12 103 GLY A CA 1
ATOM 832 C C . GLY A 1 103 ? 1.762 0.891 23.085 1.00 72.12 103 GLY A C 1
ATOM 833 O O . GLY A 1 103 ? 1.075 1.912 23.128 1.00 72.12 103 GLY A O 1
ATOM 834 N N . GLU A 1 104 ? 1.474 -0.130 22.281 1.00 85.00 104 GLU A N 1
ATOM 835 C CA . GLU A 1 104 ? 0.196 -0.257 21.580 1.00 85.00 104 GLU A CA 1
ATOM 836 C C . GLU A 1 104 ? -0.943 -0.414 22.602 1.00 85.00 104 GLU A C 1
ATOM 838 O O . GLU A 1 104 ? -0.822 -1.166 23.568 1.00 85.00 104 GLU A O 1
ATOM 843 N N . SER A 1 105 ? -2.057 0.296 22.404 1.00 89.44 105 SER A N 1
ATOM 844 C CA . SER A 1 105 ? -3.239 0.125 23.260 1.00 89.44 105 SER A CA 1
ATOM 845 C C . SER A 1 105 ? -3.943 -1.208 22.994 1.00 89.44 105 SER A C 1
ATOM 847 O O . SER A 1 105 ? -4.005 -1.663 21.851 1.00 89.44 105 SER A O 1
ATOM 849 N N . GLU A 1 106 ? -4.589 -1.768 24.017 1.00 93.12 106 GLU A N 1
ATOM 850 C CA . GLU A 1 106 ? -5.386 -2.996 23.891 1.00 93.12 106 GLU A CA 1
ATOM 851 C C . GLU A 1 106 ? -6.507 -2.859 22.840 1.00 93.12 106 GLU A C 1
ATOM 853 O O . GLU A 1 106 ? -6.791 -3.794 22.099 1.00 93.12 106 GLU A O 1
ATOM 858 N N . PHE A 1 107 ? -7.104 -1.667 22.693 1.00 93.38 107 PHE A N 1
ATOM 859 C CA . PHE A 1 107 ? -8.107 -1.406 21.652 1.00 93.38 107 PHE A CA 1
ATOM 860 C C . PHE A 1 107 ? -7.525 -1.489 20.237 1.00 93.38 107 PHE A C 1
ATOM 862 O O . PHE A 1 107 ? -8.142 -2.074 19.352 1.00 93.38 107 PHE A O 1
ATOM 869 N N . HIS A 1 108 ? -6.331 -0.931 20.019 1.00 93.62 108 HIS A N 1
ATOM 870 C CA . HIS A 1 108 ? -5.658 -1.008 18.718 1.00 93.62 108 HIS A CA 1
ATOM 871 C C . HIS A 1 108 ? -5.274 -2.455 18.387 1.00 93.62 108 HIS A C 1
ATOM 873 O O . HIS A 1 108 ? -5.533 -2.920 17.277 1.00 93.62 108 HIS A O 1
ATOM 879 N N . LYS A 1 109 ? -4.751 -3.191 19.375 1.00 93.81 109 LYS A N 1
ATOM 880 C CA . LYS A 1 109 ? -4.392 -4.602 19.226 1.00 93.81 109 LYS A CA 1
ATOM 881 C C . LYS A 1 109 ? -5.606 -5.473 18.889 1.00 93.81 109 LYS A C 1
ATOM 883 O O . LYS A 1 109 ? -5.568 -6.217 17.912 1.00 93.81 109 LYS A O 1
ATOM 888 N N . ASN A 1 110 ? -6.704 -5.325 19.629 1.00 95.00 110 ASN A N 1
ATOM 889 C CA . ASN A 1 110 ? -7.931 -6.088 19.391 1.00 95.00 110 ASN A CA 1
ATOM 890 C C . ASN A 1 110 ? -8.547 -5.797 18.020 1.00 95.00 110 ASN A C 1
ATOM 892 O O . ASN A 1 110 ? -8.965 -6.726 17.328 1.00 95.00 110 ASN A O 1
ATOM 896 N N . LEU A 1 111 ? -8.567 -4.531 17.590 1.00 95.50 111 LEU A N 1
ATOM 897 C CA . LEU A 1 111 ? -9.040 -4.165 16.255 1.00 95.50 111 LEU A CA 1
ATOM 898 C C . LEU A 1 111 ? -8.168 -4.794 15.159 1.00 95.50 111 LEU A C 1
ATOM 900 O O . LEU A 1 111 ? -8.694 -5.384 14.215 1.00 95.50 111 LEU A O 1
ATOM 904 N N . LYS A 1 112 ? -6.840 -4.716 15.316 1.00 95.00 112 LYS A N 1
ATOM 905 C CA . LYS A 1 112 ? -5.857 -5.307 14.399 1.00 95.00 112 LYS A CA 1
ATOM 906 C C . LYS A 1 112 ? -6.061 -6.817 14.255 1.00 95.00 112 LYS A C 1
ATOM 908 O O . LYS A 1 112 ? -6.178 -7.317 13.138 1.00 95.00 112 LYS A O 1
ATOM 913 N N . GLU A 1 113 ? -6.162 -7.533 15.374 1.00 95.56 113 GLU A N 1
ATOM 914 C CA . GLU A 1 113 ? -6.400 -8.982 15.385 1.00 95.56 113 GLU A CA 1
ATOM 915 C C . GLU A 1 113 ? -7.774 -9.372 14.828 1.00 95.56 113 GLU A C 1
ATOM 917 O O . GLU A 1 113 ? -7.911 -10.404 14.169 1.00 95.56 113 GLU A O 1
ATOM 922 N N . THR A 1 114 ? -8.801 -8.561 15.086 1.00 96.06 114 THR A N 1
ATOM 923 C CA . THR A 1 114 ? -10.156 -8.821 14.588 1.00 96.06 114 THR A CA 1
ATOM 924 C C . THR A 1 114 ? -10.202 -8.694 13.072 1.00 96.06 114 THR A C 1
ATOM 926 O O . THR A 1 114 ? -10.711 -9.592 12.403 1.00 96.06 114 THR A O 1
ATOM 929 N N . ILE A 1 115 ? -9.640 -7.617 12.515 1.00 96.06 115 ILE A N 1
ATOM 930 C CA . ILE A 1 115 ? -9.610 -7.403 11.064 1.00 96.06 115 ILE A CA 1
ATOM 931 C C . ILE A 1 115 ? -8.734 -8.457 10.381 1.00 96.06 115 ILE A C 1
ATOM 933 O O . ILE A 1 115 ? -9.143 -9.000 9.357 1.00 96.06 115 ILE A O 1
ATOM 937 N N . SER A 1 116 ? -7.564 -8.793 10.938 1.00 96.44 116 SER A N 1
ATOM 938 C CA . SER A 1 116 ? -6.643 -9.749 10.305 1.00 96.44 116 SER A CA 1
ATOM 939 C C . SER A 1 116 ? -7.234 -11.155 10.173 1.00 96.44 116 SER A C 1
ATOM 941 O O . SER A 1 116 ? -6.944 -11.848 9.199 1.00 96.44 116 SER A O 1
ATOM 943 N N . LYS A 1 117 ? -8.096 -11.561 11.113 1.00 96.38 117 LYS A N 1
ATOM 944 C CA . LYS A 1 117 ? -8.795 -12.856 11.103 1.00 96.38 117 LYS A CA 1
ATOM 945 C C . LYS A 1 117 ? -10.119 -12.836 10.328 1.00 96.38 117 LYS A C 1
ATOM 947 O O . LYS A 1 117 ? -10.642 -13.903 10.031 1.00 96.38 117 LYS A O 1
ATOM 952 N N . ASN A 1 118 ? -10.662 -11.658 10.006 1.00 94.44 118 ASN A N 1
ATOM 953 C CA . ASN A 1 118 ? -11.973 -11.501 9.366 1.00 94.44 118 ASN A CA 1
ATOM 954 C C . ASN A 1 118 ? -11.905 -10.545 8.153 1.00 94.44 118 ASN A C 1
ATOM 956 O O . ASN A 1 118 ? -12.481 -9.454 8.191 1.00 94.44 118 ASN A O 1
ATOM 960 N N . PRO A 1 119 ? -11.228 -10.933 7.054 1.00 92.44 119 PRO A N 1
ATOM 961 C CA . PRO A 1 119 ? -11.065 -10.088 5.861 1.00 92.44 119 PRO A CA 1
ATOM 962 C C . PRO A 1 119 ? -12.392 -9.630 5.230 1.00 92.44 119 PRO A C 1
ATOM 964 O O . PRO A 1 119 ? -12.459 -8.572 4.593 1.00 92.44 119 PRO A O 1
ATOM 967 N N . ASP A 1 120 ? -13.470 -10.385 5.433 1.00 92.19 120 ASP A N 1
ATOM 968 C CA . ASP A 1 120 ? -14.806 -10.058 4.930 1.00 92.19 120 ASP A CA 1
ATOM 969 C C . ASP A 1 120 ? -15.363 -8.741 5.482 1.00 92.19 120 ASP A C 1
ATOM 971 O O . ASP A 1 120 ? -16.122 -8.074 4.777 1.00 92.19 120 ASP A O 1
ATOM 975 N N . LEU A 1 121 ? -14.913 -8.299 6.666 1.00 91.06 121 LEU A N 1
ATOM 976 C CA . LEU A 1 121 ? -15.263 -6.985 7.226 1.00 91.06 121 LEU A CA 1
ATOM 977 C C . LEU A 1 121 ? -14.892 -5.828 6.286 1.00 91.06 121 LEU A C 1
ATOM 979 O O . LEU A 1 121 ? -15.512 -4.769 6.330 1.00 91.06 121 LEU A O 1
ATOM 983 N N . LEU A 1 122 ? -13.893 -6.031 5.421 1.00 90.88 122 LEU A N 1
ATOM 984 C CA . LEU A 1 122 ? -13.389 -5.038 4.470 1.00 90.88 122 LEU A CA 1
ATOM 985 C C . LEU A 1 122 ? -13.652 -5.433 3.006 1.00 90.88 122 LEU A C 1
ATOM 987 O O . LEU A 1 122 ? -13.014 -4.906 2.088 1.00 90.88 122 LEU A O 1
ATOM 991 N N . ASN A 1 123 ? -14.596 -6.351 2.770 1.00 90.75 123 ASN A N 1
ATOM 992 C CA . ASN A 1 123 ? -14.901 -6.919 1.453 1.00 90.75 123 ASN A CA 1
ATOM 993 C C . ASN A 1 123 ? -13.688 -7.595 0.780 1.00 90.75 123 ASN A C 1
ATOM 995 O O . ASN A 1 123 ? -13.545 -7.563 -0.446 1.00 90.75 123 ASN A O 1
ATOM 999 N N . LEU A 1 124 ? -12.805 -8.221 1.564 1.00 90.38 124 LEU A N 1
ATOM 1000 C CA . LEU A 1 124 ? -11.588 -8.886 1.085 1.00 90.38 124 LEU A CA 1
ATOM 1001 C C . LEU A 1 124 ? -11.767 -10.411 0.948 1.00 90.38 124 LEU A C 1
ATOM 1003 O O . LEU A 1 124 ? -10.902 -11.180 1.347 1.00 90.38 124 LEU A O 1
ATOM 1007 N N . LYS A 1 125 ? -12.852 -10.856 0.302 1.00 85.56 125 LYS A N 1
ATOM 1008 C CA . LYS A 1 125 ? -13.254 -12.281 0.189 1.00 85.56 125 LYS A CA 1
ATOM 1009 C C . LYS A 1 125 ? -12.203 -13.235 -0.406 1.00 85.56 125 LYS A C 1
ATOM 1011 O O . LYS A 1 125 ? -12.299 -14.444 -0.251 1.00 85.56 125 LYS A O 1
ATOM 1016 N N . ASN A 1 126 ? -11.214 -12.704 -1.127 1.00 87.81 126 ASN A N 1
ATOM 1017 C CA . ASN A 1 126 ? -10.139 -13.485 -1.757 1.00 87.81 126 ASN A CA 1
ATOM 1018 C C . ASN A 1 126 ? -8.925 -13.702 -0.836 1.00 87.81 126 ASN A C 1
ATOM 1020 O O . ASN A 1 126 ? -7.851 -14.077 -1.314 1.00 87.81 126 ASN A O 1
ATOM 1024 N N . TYR A 1 127 ? -9.065 -13.401 0.452 1.00 90.44 127 TYR A N 1
ATOM 1025 C CA . TYR A 1 127 ? -8.011 -13.486 1.453 1.00 90.44 127 TYR A CA 1
ATOM 1026 C C . TYR A 1 127 ? -8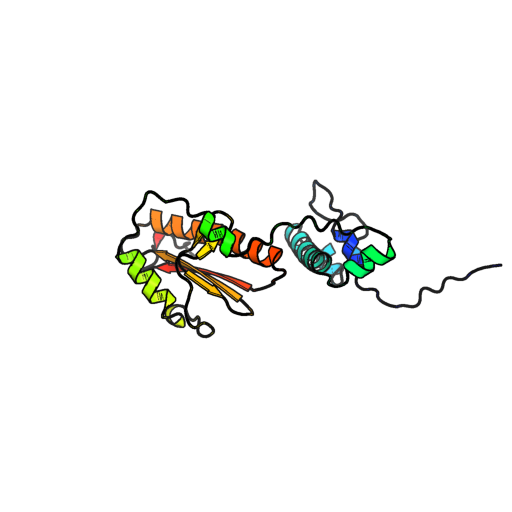.495 -14.320 2.642 1.00 90.44 127 TYR A C 1
ATOM 1028 O O . TYR A 1 127 ? -9.686 -14.339 2.932 1.00 90.44 127 TYR A O 1
ATOM 1036 N N . VAL A 1 128 ? -7.575 -15.026 3.306 1.00 85.75 128 VAL A N 1
ATOM 1037 C CA . VAL A 1 128 ? -7.908 -15.947 4.410 1.00 85.75 128 VAL A CA 1
ATOM 1038 C C . VAL A 1 128 ? -7.545 -15.330 5.760 1.00 85.75 128 VAL A C 1
ATOM 1040 O O . VAL A 1 128 ? -8.421 -15.087 6.578 1.00 85.75 128 VAL A O 1
ATOM 1043 N N . VAL A 1 129 ? -6.263 -15.031 5.979 1.00 91.62 129 VAL A N 1
ATOM 1044 C CA . VAL A 1 129 ? -5.757 -14.365 7.188 1.00 91.62 129 VAL A CA 1
ATOM 1045 C C . VAL A 1 129 ? -4.717 -13.330 6.776 1.00 91.62 129 VAL A C 1
ATOM 1047 O O . VAL A 1 129 ? -3.934 -13.566 5.854 1.00 91.62 129 VAL A O 1
ATOM 1050 N N . GLY A 1 130 ? -4.740 -12.178 7.440 1.00 92.19 130 GLY A N 1
ATOM 1051 C CA . GLY A 1 130 ? -3.764 -11.108 7.275 1.00 92.19 130 GLY A CA 1
ATOM 1052 C C . GLY A 1 130 ? -2.589 -11.271 8.232 1.00 92.19 130 GLY A C 1
ATOM 1053 O O . GLY A 1 130 ? -2.754 -11.690 9.377 1.00 92.19 130 GLY A O 1
ATOM 1054 N N . GLU A 1 131 ? -1.399 -10.905 7.773 1.00 93.50 131 GLU A N 1
ATOM 1055 C CA . GLU A 1 131 ? -0.203 -10.834 8.608 1.00 93.50 131 GLU A CA 1
ATOM 1056 C C . GLU A 1 131 ? -0.220 -9.525 9.401 1.00 93.50 131 GLU A C 1
ATOM 1058 O O . GLU A 1 131 ? -0.279 -8.444 8.818 1.00 93.50 131 GLU A O 1
ATOM 1063 N N . THR A 1 132 ? -0.200 -9.610 10.730 1.00 93.44 132 THR A N 1
ATOM 1064 C CA . THR A 1 132 ? -0.165 -8.431 11.605 1.00 93.44 132 THR A CA 1
ATOM 1065 C C . THR A 1 132 ? 1.266 -8.002 11.897 1.00 93.44 132 THR A C 1
ATOM 1067 O O . THR A 1 132 ? 2.125 -8.862 12.068 1.00 93.44 132 THR A O 1
ATOM 1070 N N . GLU A 1 133 ? 1.499 -6.697 12.057 1.00 90.00 133 GLU A N 1
ATOM 1071 C CA . GLU A 1 133 ? 2.834 -6.131 12.327 1.00 90.00 133 GLU A CA 1
ATOM 1072 C C . GLU A 1 133 ? 3.865 -6.524 11.265 1.00 90.00 133 GLU A C 1
ATOM 1074 O O . GLU A 1 133 ? 4.982 -6.944 11.569 1.00 90.00 133 GLU A O 1
ATOM 1079 N N . TYR A 1 134 ? 3.487 -6.402 9.994 1.00 88.06 134 TYR A N 1
ATOM 1080 C CA . TYR A 1 134 ? 4.391 -6.718 8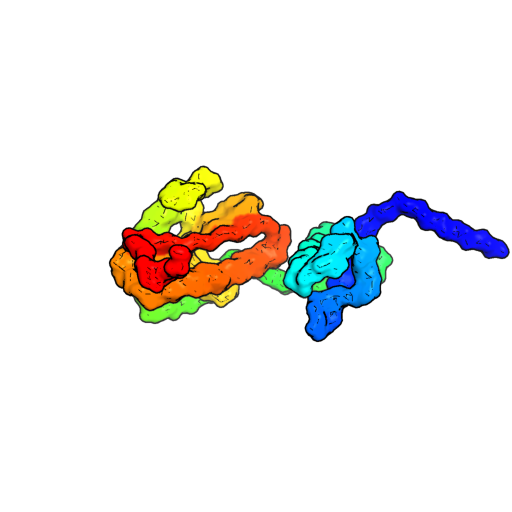.898 1.00 88.06 134 TYR A CA 1
ATOM 1081 C C . TYR A 1 134 ? 5.538 -5.699 8.849 1.00 88.06 134 TYR A C 1
ATOM 1083 O O . TYR A 1 134 ? 5.308 -4.496 8.689 1.00 88.06 134 TYR A O 1
ATOM 1091 N N . PHE A 1 135 ? 6.776 -6.187 8.955 1.00 86.19 135 PHE A N 1
ATOM 1092 C CA . PHE A 1 135 ? 7.988 -5.368 8.924 1.00 86.19 135 PHE A CA 1
ATOM 1093 C C . PHE A 1 135 ? 8.597 -5.325 7.524 1.00 86.19 135 PHE A C 1
ATOM 1095 O O . PHE A 1 135 ? 8.926 -6.354 6.925 1.00 86.19 135 PHE A O 1
ATOM 1102 N N . PHE A 1 136 ? 8.826 -4.117 7.022 1.00 80.56 136 PHE A N 1
ATOM 1103 C CA . PHE A 1 136 ? 9.602 -3.909 5.808 1.00 80.56 136 PHE A CA 1
ATOM 1104 C C . PHE A 1 136 ? 11.108 -3.953 6.094 1.00 80.56 136 PHE A C 1
ATOM 1106 O O . PHE A 1 136 ? 11.553 -3.613 7.192 1.00 80.56 136 PHE A O 1
ATOM 1113 N N . PRO A 1 137 ? 11.933 -4.253 5.075 1.00 73.44 137 PRO A N 1
ATOM 1114 C CA . PRO A 1 137 ? 13.378 -4.048 5.146 1.00 73.44 137 PRO A CA 1
ATOM 1115 C C . PRO A 1 137 ? 13.802 -2.602 5.452 1.00 73.44 137 PRO A C 1
ATOM 1117 O O . PRO A 1 137 ? 14.932 -2.385 5.869 1.00 73.44 137 PRO A O 1
ATOM 1120 N N . SER A 1 138 ? 12.916 -1.612 5.274 1.00 74.81 138 SER A N 1
ATOM 1121 C CA . SER A 1 138 ? 13.144 -0.220 5.689 1.00 74.81 138 SER A CA 1
ATOM 1122 C C . SER A 1 138 ? 12.998 0.008 7.201 1.00 74.81 138 SER A C 1
ATOM 1124 O O . SER A 1 138 ? 13.113 1.145 7.647 1.00 74.81 138 SER A O 1
ATOM 1126 N N . ALA A 1 139 ? 12.741 -1.050 7.981 1.00 75.44 139 ALA A N 1
ATOM 1127 C CA . ALA A 1 139 ? 12.410 -1.020 9.410 1.00 75.44 139 ALA A CA 1
ATOM 1128 C C . ALA A 1 139 ? 11.061 -0.356 9.750 1.00 75.44 139 ALA A C 1
ATOM 1130 O O . ALA A 1 139 ? 10.734 -0.173 10.923 1.00 75.44 139 ALA A O 1
ATOM 1131 N N . ASP A 1 140 ? 10.250 -0.032 8.742 1.00 83.00 140 ASP A N 1
ATOM 1132 C CA . ASP A 1 140 ? 8.863 0.373 8.938 1.00 83.00 140 ASP A CA 1
ATOM 1133 C C . ASP A 1 140 ? 7.970 -0.834 9.247 1.00 83.00 140 ASP A C 1
ATOM 1135 O O . ASP A 1 140 ? 8.205 -1.937 8.750 1.00 83.00 140 ASP A O 1
ATOM 1139 N N . ALA A 1 141 ? 6.905 -0.600 10.013 1.00 85.88 141 ALA A N 1
ATOM 1140 C CA . ALA A 1 141 ? 5.874 -1.590 10.298 1.00 85.88 141 ALA A CA 1
ATOM 1141 C C . ALA A 1 141 ? 4.493 -1.066 9.891 1.00 85.88 141 ALA A C 1
ATOM 1143 O O . ALA A 1 141 ? 4.145 0.088 10.178 1.00 85.88 141 ALA A O 1
ATOM 1144 N N . ILE A 1 142 ? 3.714 -1.934 9.252 1.00 90.81 142 ILE A N 1
ATOM 1145 C CA . ILE A 1 142 ? 2.288 -1.724 8.961 1.00 90.81 142 ILE A CA 1
ATOM 1146 C C . ILE A 1 142 ? 1.441 -2.610 9.870 1.00 90.81 142 ILE A C 1
ATOM 1148 O O . ILE A 1 142 ? 1.924 -3.620 10.386 1.00 90.81 142 ILE A O 1
ATOM 1152 N N . ASP A 1 143 ? 0.178 -2.238 10.083 1.00 94.31 143 ASP A N 1
ATOM 1153 C CA . ASP A 1 143 ? -0.643 -2.942 11.071 1.00 94.31 143 ASP A CA 1
ATOM 1154 C C . ASP A 1 143 ? -1.076 -4.313 10.556 1.00 94.31 143 ASP A C 1
ATOM 1156 O O . ASP A 1 143 ? -0.941 -5.292 11.288 1.00 94.31 143 ASP A O 1
ATOM 1160 N N . ILE A 1 144 ? -1.580 -4.390 9.317 1.00 95.69 144 ILE A N 1
ATOM 1161 C CA . ILE A 1 144 ? -2.029 -5.642 8.693 1.00 95.69 144 ILE A CA 1
ATOM 1162 C C . ILE A 1 144 ? -1.685 -5.647 7.201 1.00 95.69 144 ILE A C 1
ATOM 1164 O O . ILE A 1 144 ? -1.956 -4.675 6.493 1.00 95.69 144 ILE A O 1
ATOM 1168 N N . LEU A 1 145 ? -1.160 -6.770 6.710 1.00 95.44 145 LEU A N 1
ATOM 1169 C CA . LEU A 1 145 ? -0.940 -7.039 5.293 1.00 95.44 145 LEU A CA 1
ATOM 1170 C C . LEU A 1 145 ? -1.742 -8.264 4.846 1.00 95.44 145 LEU A C 1
ATOM 1172 O O . LEU A 1 145 ? -1.591 -9.358 5.385 1.00 95.44 145 LEU A O 1
ATOM 1176 N N . PHE A 1 146 ? -2.544 -8.098 3.803 1.00 95.56 146 PHE A N 1
ATOM 1177 C CA . PHE A 1 146 ? -3.156 -9.194 3.064 1.00 95.56 146 PHE A CA 1
ATOM 1178 C C . PHE A 1 146 ? -2.488 -9.309 1.695 1.00 95.56 146 PHE A C 1
ATOM 1180 O O . PHE A 1 146 ? -2.479 -8.359 0.916 1.00 95.56 146 PHE A O 1
ATOM 1187 N N . GLU A 1 147 ? -1.948 -10.475 1.357 1.00 93.56 147 GLU A N 1
ATOM 1188 C CA . GLU A 1 147 ? -1.243 -10.680 0.090 1.00 93.56 147 GLU A CA 1
ATOM 1189 C C . GLU A 1 147 ? -1.701 -11.981 -0.580 1.00 93.56 147 GLU A C 1
ATOM 1191 O O . GLU A 1 147 ? -1.794 -13.028 0.053 1.00 93.56 147 GLU A O 1
ATOM 1196 N N . ASN A 1 148 ? -2.006 -11.916 -1.879 1.00 92.06 148 ASN A N 1
ATOM 1197 C CA . ASN A 1 148 ? -2.239 -13.091 -2.720 1.00 92.06 148 ASN A CA 1
ATOM 1198 C C . ASN A 1 148 ? -1.392 -12.988 -4.002 1.00 92.06 148 ASN A C 1
ATOM 1200 O O . ASN A 1 148 ? -0.483 -12.158 -4.094 1.00 92.06 148 ASN A O 1
ATOM 1204 N N . SER A 1 149 ? -1.634 -13.842 -4.999 1.00 89.56 149 SER A N 1
ATOM 1205 C CA . SER A 1 149 ? -0.848 -13.839 -6.242 1.00 89.56 149 SER A CA 1
ATOM 1206 C C . SER A 1 149 ? -1.057 -12.593 -7.114 1.00 89.56 149 SER A C 1
ATOM 1208 O O . SER A 1 149 ? -0.180 -12.272 -7.910 1.00 89.56 149 SER A O 1
ATOM 1210 N N . LYS A 1 150 ? -2.180 -11.878 -6.965 1.00 90.75 150 LYS A N 1
ATOM 1211 C CA . LYS A 1 150 ? -2.587 -10.763 -7.840 1.00 90.75 150 LYS A CA 1
ATOM 1212 C C . LYS A 1 150 ? -2.543 -9.393 -7.170 1.00 90.75 150 LYS A C 1
ATOM 1214 O O . LYS A 1 150 ? -2.404 -8.389 -7.870 1.00 90.75 150 LYS A O 1
ATOM 1219 N N . SER A 1 151 ? -2.703 -9.325 -5.852 1.00 93.88 151 SER A N 1
ATOM 1220 C CA . SER A 1 151 ? -2.836 -8.057 -5.141 1.00 93.88 151 SER A CA 1
ATOM 1221 C C . SER A 1 151 ? -2.351 -8.108 -3.699 1.00 93.88 151 SER A C 1
ATOM 1223 O O . SER A 1 151 ? -2.428 -9.137 -3.019 1.00 93.88 151 SER A O 1
ATOM 1225 N N . ILE A 1 152 ? -1.902 -6.946 -3.241 1.00 95.06 152 ILE A N 1
ATOM 1226 C CA . ILE A 1 152 ? -1.501 -6.643 -1.874 1.00 95.06 152 ILE A CA 1
ATOM 1227 C C . ILE A 1 152 ? -2.490 -5.610 -1.325 1.00 95.06 152 ILE A C 1
ATOM 1229 O O . ILE A 1 152 ? -2.771 -4.613 -1.991 1.00 95.06 152 ILE A O 1
ATOM 1233 N N . VAL A 1 153 ? -3.021 -5.853 -0.130 1.00 95.88 153 VAL A N 1
ATOM 1234 C CA . VAL A 1 153 ? -3.879 -4.916 0.596 1.00 95.88 153 VAL A CA 1
ATOM 1235 C C . VAL A 1 153 ? -3.258 -4.626 1.954 1.00 95.88 153 VAL A C 1
ATOM 1237 O O . VAL A 1 153 ? -3.115 -5.530 2.774 1.00 95.88 153 VAL A O 1
ATOM 1240 N N . GLU A 1 154 ? -2.892 -3.373 2.186 1.00 94.94 154 GLU A N 1
ATOM 1241 C CA . GLU A 1 154 ? -2.419 -2.888 3.483 1.00 94.94 154 GLU A CA 1
ATOM 1242 C C . GLU A 1 154 ? -3.563 -2.218 4.234 1.00 94.94 154 GLU A C 1
ATOM 1244 O O . GLU A 1 154 ? -4.367 -1.487 3.648 1.00 94.94 154 GLU A O 1
ATOM 1249 N N . ILE A 1 155 ? -3.653 -2.516 5.530 1.00 96.50 155 ILE A N 1
ATOM 1250 C CA . ILE A 1 155 ? -4.637 -1.918 6.423 1.00 96.50 155 ILE A CA 1
ATOM 1251 C C . ILE A 1 155 ? -3.905 -1.152 7.516 1.00 96.50 155 ILE A C 1
ATOM 1253 O O . ILE A 1 155 ? -3.149 -1.741 8.295 1.00 96.50 155 ILE A O 1
ATOM 1257 N N . LYS A 1 156 ? -4.223 0.137 7.625 1.00 96.00 156 LYS A N 1
ATOM 1258 C CA . LYS A 1 156 ? -3.908 0.965 8.784 1.00 96.00 156 LYS A CA 1
ATOM 1259 C C . LYS A 1 156 ? -5.126 1.021 9.690 1.00 96.00 156 LYS A C 1
ATOM 1261 O O . LYS A 1 156 ? -6.199 1.419 9.241 1.00 96.00 156 LYS A O 1
ATOM 1266 N N . VAL A 1 157 ? -4.977 0.667 10.961 1.00 96.12 157 VAL A N 1
ATOM 1267 C CA . VAL A 1 157 ? -6.090 0.683 11.917 1.00 96.12 157 VAL A CA 1
ATOM 1268 C C . VAL A 1 157 ? -6.031 1.907 12.830 1.00 96.12 157 VAL A C 1
ATOM 1270 O O . VAL A 1 157 ? -4.959 2.415 13.178 1.00 96.12 157 VAL A O 1
ATOM 1273 N N . LYS A 1 158 ? -7.207 2.396 13.218 1.00 94.88 158 LYS A N 1
ATOM 1274 C CA . LYS A 1 158 ? -7.404 3.412 14.257 1.00 94.88 158 LYS A CA 1
ATOM 1275 C C . LYS A 1 158 ? -8.577 2.987 15.122 1.00 94.88 158 LYS A C 1
ATOM 1277 O O . LYS A 1 158 ? -9.692 2.811 14.633 1.00 94.88 158 LYS A O 1
ATOM 1282 N N . SER A 1 159 ? -8.299 2.769 16.400 1.00 94.81 159 SER A N 1
ATOM 1283 C CA . SER A 1 159 ? -9.298 2.291 17.346 1.00 94.81 159 SER A CA 1
ATOM 1284 C C . SER A 1 159 ? -10.214 3.417 17.802 1.00 94.81 159 SER A C 1
ATOM 1286 O O . SER A 1 159 ? -10.011 4.591 17.488 1.00 94.81 159 SER A O 1
ATOM 1288 N N . LYS A 1 160 ? -11.215 3.073 18.604 1.00 93.31 160 LYS A N 1
ATOM 1289 C CA . LYS A 1 160 ? -12.204 4.029 19.111 1.00 93.31 160 LYS A CA 1
ATOM 1290 C C . LYS A 1 160 ? -11.635 5.147 19.991 1.00 93.31 160 LYS A C 1
ATOM 1292 O O . LYS A 1 160 ? -12.337 6.109 20.287 1.00 93.31 160 LYS A O 1
ATOM 1297 N N . ILE A 1 161 ? -10.388 5.015 20.444 1.00 92.56 161 ILE A N 1
ATOM 1298 C CA . ILE A 1 161 ? -9.689 6.042 21.230 1.00 92.56 161 ILE A CA 1
ATOM 1299 C C . ILE A 1 161 ? -8.847 6.987 20.359 1.00 92.56 161 ILE A C 1
ATOM 1301 O O . ILE A 1 161 ? -8.268 7.940 20.877 1.00 92.56 161 ILE A O 1
ATOM 1305 N N . SER A 1 162 ? -8.753 6.730 19.050 1.00 91.94 162 SER A N 1
ATOM 1306 C CA . SER A 1 162 ? -8.039 7.595 18.115 1.00 91.94 162 SER A CA 1
ATOM 1307 C C . SER A 1 162 ? -8.783 8.917 17.947 1.00 91.94 162 SER A C 1
ATOM 1309 O O . SER A 1 162 ? -9.932 8.958 17.510 1.00 91.94 162 SER A O 1
ATOM 1311 N N . ASN A 1 163 ? -8.106 10.012 18.287 1.00 91.75 163 ASN A N 1
ATOM 1312 C CA . ASN A 1 163 ? -8.596 11.363 18.043 1.00 91.75 163 ASN A CA 1
ATOM 1313 C C . ASN A 1 163 ? -8.374 11.782 16.578 1.00 91.75 163 ASN A C 1
ATOM 1315 O O . ASN A 1 163 ? -7.733 11.078 15.798 1.00 91.75 163 ASN A O 1
ATOM 1319 N N . GLU A 1 164 ? -8.874 12.961 16.209 1.00 90.75 164 GLU A N 1
ATOM 1320 C CA . GLU A 1 164 ? -8.761 13.490 14.845 1.00 90.75 164 GLU A CA 1
ATOM 1321 C C . GLU A 1 164 ? -7.308 13.561 14.349 1.00 90.75 164 GLU A C 1
ATOM 1323 O O . GLU A 1 164 ? -7.006 13.098 13.251 1.00 90.75 164 GLU A O 1
ATOM 1328 N N . ALA A 1 165 ? -6.384 14.058 15.177 1.00 90.06 165 ALA A N 1
ATOM 1329 C CA . ALA A 1 165 ? -4.967 14.130 14.826 1.00 90.06 165 ALA A CA 1
ATOM 1330 C C . ALA A 1 165 ? -4.368 12.738 14.544 1.00 90.06 165 ALA A C 1
ATOM 1332 O O . ALA A 1 165 ? -3.559 12.575 13.628 1.00 90.06 165 ALA A O 1
ATOM 1333 N N . ASP A 1 166 ? -4.782 11.716 15.296 1.00 90.75 166 ASP A N 1
ATOM 1334 C CA . ASP A 1 166 ? -4.349 10.340 15.081 1.00 90.75 166 ASP A CA 1
ATOM 1335 C C . ASP A 1 166 ? -4.946 9.721 13.806 1.00 90.75 166 ASP A C 1
ATOM 1337 O O . ASP A 1 166 ? -4.260 8.964 13.112 1.00 90.75 166 ASP A O 1
ATOM 1341 N N . ILE A 1 167 ? -6.187 10.073 13.460 1.00 90.69 167 ILE A N 1
ATOM 1342 C CA . ILE A 1 167 ? -6.837 9.675 12.203 1.00 90.69 167 ILE A CA 1
ATOM 1343 C C . ILE A 1 167 ? -6.122 10.316 11.009 1.00 90.69 167 ILE A C 1
ATOM 1345 O O . ILE A 1 167 ? -5.729 9.595 10.091 1.00 90.69 167 ILE A O 1
ATOM 1349 N N . ILE A 1 168 ? -5.852 11.626 11.058 1.00 89.88 168 ILE A N 1
ATOM 1350 C CA . ILE A 1 168 ? -5.070 12.345 10.036 1.00 89.88 168 ILE A CA 1
ATOM 1351 C C . ILE A 1 168 ? -3.698 11.688 9.872 1.00 89.88 168 ILE A C 1
ATOM 1353 O O . ILE A 1 168 ? -3.278 11.373 8.757 1.00 89.88 168 ILE A O 1
ATOM 1357 N N . ARG A 1 169 ? -3.012 11.391 10.982 1.00 91.19 169 ARG A N 1
ATOM 1358 C CA . ARG A 1 169 ? -1.749 10.642 10.951 1.00 91.19 169 ARG A CA 1
ATOM 1359 C C . ARG A 1 169 ? -1.912 9.287 10.258 1.00 91.19 169 ARG A C 1
ATOM 1361 O O . ARG A 1 169 ? -1.043 8.908 9.481 1.00 91.19 169 ARG A O 1
ATOM 1368 N N . GLY A 1 170 ? -3.015 8.577 10.500 1.00 91.88 170 GLY A N 1
ATOM 1369 C CA . GLY A 1 170 ? -3.366 7.337 9.801 1.00 91.88 170 GLY A CA 1
ATOM 1370 C C . GLY A 1 170 ? -3.481 7.498 8.285 1.00 91.88 170 GLY A C 1
ATOM 1371 O O . GLY A 1 170 ? -2.952 6.667 7.551 1.00 91.88 170 GLY A O 1
ATOM 1372 N N . MET A 1 171 ? -4.092 8.585 7.813 1.00 90.94 171 MET A N 1
ATOM 1373 C CA . MET A 1 171 ? -4.196 8.894 6.380 1.00 90.94 171 MET A CA 1
ATOM 1374 C C . MET A 1 171 ? -2.817 9.116 5.744 1.00 90.94 171 MET A C 1
ATOM 1376 O O . MET A 1 171 ? -2.522 8.563 4.688 1.00 90.94 171 MET A O 1
ATOM 1380 N N . PHE A 1 172 ? -1.928 9.863 6.403 1.00 89.69 172 PHE A N 1
ATOM 1381 C CA . PHE A 1 172 ? -0.555 10.036 5.910 1.00 89.69 172 PHE A CA 1
ATOM 1382 C C . PHE A 1 172 ? 0.263 8.743 5.979 1.00 89.69 172 PHE A C 1
ATOM 1384 O O . PHE A 1 172 ? 1.104 8.503 5.116 1.00 89.69 172 PHE A O 1
ATOM 1391 N N . GLN A 1 173 ? 0.015 7.891 6.976 1.00 91.19 173 GLN A N 1
ATOM 1392 C CA . GLN A 1 173 ? 0.645 6.573 7.063 1.00 91.19 173 GLN A CA 1
ATOM 1393 C C . GLN A 1 173 ? 0.224 5.665 5.905 1.00 91.19 173 GLN A C 1
ATOM 1395 O O . GLN A 1 173 ? 1.090 5.013 5.334 1.00 91.19 173 GLN A O 1
ATOM 1400 N N . CYS A 1 174 ? -1.050 5.694 5.509 1.00 92.12 174 CYS A N 1
ATOM 1401 C CA . CYS A 1 174 ? -1.545 4.994 4.321 1.00 92.12 174 CYS A CA 1
ATOM 1402 C C . CYS A 1 174 ? -0.747 5.383 3.061 1.00 92.12 174 CYS A C 1
ATOM 1404 O O . CYS A 1 174 ? -0.223 4.524 2.357 1.00 92.12 174 CYS A O 1
ATOM 1406 N N . ILE A 1 175 ? -0.572 6.688 2.821 1.00 89.94 175 ILE A N 1
ATOM 1407 C CA . ILE A 1 175 ? 0.206 7.201 1.678 1.00 89.94 175 ILE A CA 1
ATOM 1408 C C . ILE A 1 175 ? 1.682 6.791 1.788 1.00 89.94 175 ILE A C 1
ATOM 1410 O O . ILE A 1 175 ? 2.301 6.359 0.816 1.00 89.94 175 ILE A O 1
ATOM 1414 N N . LYS A 1 176 ? 2.264 6.912 2.987 1.00 89.44 176 LYS A N 1
ATOM 1415 C CA . LYS A 1 176 ? 3.664 6.555 3.238 1.00 89.44 176 LYS A CA 1
ATOM 1416 C C . LYS A 1 176 ? 3.921 5.082 2.916 1.00 89.44 176 LYS A C 1
ATOM 1418 O O . LYS A 1 176 ? 4.923 4.776 2.273 1.00 89.44 176 LYS A O 1
ATOM 1423 N N . TYR A 1 177 ? 3.060 4.179 3.378 1.00 87.94 177 TYR A N 1
ATOM 1424 C CA . TYR A 1 177 ? 3.318 2.740 3.330 1.00 87.94 177 TYR A CA 1
ATOM 1425 C C . TYR A 1 177 ? 2.969 2.067 2.003 1.00 87.94 177 TYR A C 1
ATOM 1427 O O . TYR A 1 177 ? 3.471 0.976 1.733 1.00 87.94 177 TYR A O 1
ATOM 1435 N N . GLU A 1 178 ? 2.261 2.758 1.111 1.00 90.12 178 GLU A N 1
ATOM 1436 C CA . GLU A 1 178 ? 2.169 2.355 -0.294 1.00 90.12 178 GLU A CA 1
ATOM 1437 C C . GLU A 1 178 ? 3.562 2.272 -0.951 1.00 90.12 178 GLU A C 1
ATOM 1439 O O . GLU A 1 178 ? 3.858 1.333 -1.693 1.00 90.12 178 GLU A O 1
ATOM 1444 N N . SER A 1 179 ? 4.468 3.200 -0.613 1.00 89.19 179 SER A N 1
ATOM 1445 C CA . SER A 1 179 ? 5.797 3.294 -1.237 1.00 89.19 179 SER A CA 1
ATOM 1446 C C . SER A 1 179 ? 6.719 2.091 -0.934 1.00 89.19 179 SER A C 1
ATOM 1448 O O . SER A 1 179 ? 7.286 1.533 -1.875 1.00 89.19 179 SER A O 1
ATOM 1450 N N . PRO A 1 180 ? 6.879 1.621 0.322 1.00 88.50 180 PRO A N 1
ATOM 1451 C CA . PRO A 1 180 ? 7.592 0.377 0.628 1.00 88.50 180 PRO A CA 1
ATOM 1452 C C . PRO A 1 180 ? 7.007 -0.876 -0.036 1.00 88.50 180 PRO A C 1
ATOM 1454 O O . PRO A 1 180 ? 7.767 -1.767 -0.424 1.00 88.50 180 PRO A O 1
ATOM 1457 N N . ILE A 1 181 ? 5.680 -0.962 -0.192 1.00 89.69 181 ILE A N 1
ATOM 1458 C CA . ILE A 1 181 ? 5.034 -2.092 -0.883 1.00 89.69 181 ILE A CA 1
ATOM 1459 C C . ILE A 1 181 ? 5.393 -2.068 -2.368 1.00 89.69 181 ILE A C 1
ATOM 1461 O O . ILE A 1 181 ? 5.777 -3.095 -2.930 1.00 89.69 181 ILE A O 1
ATOM 1465 N N . GLU A 1 182 ? 5.332 -0.895 -2.990 1.00 89.31 182 GLU A N 1
ATOM 1466 C CA . GLU A 1 182 ? 5.731 -0.701 -4.381 1.00 89.31 182 GLU A CA 1
ATOM 1467 C C . GLU A 1 182 ? 7.220 -1.020 -4.590 1.00 89.31 182 GLU A C 1
ATOM 1469 O O . GLU A 1 182 ? 7.588 -1.725 -5.531 1.00 89.31 182 GLU A O 1
ATOM 1474 N N . ALA A 1 183 ? 8.087 -0.596 -3.666 1.00 84.69 183 ALA A N 1
ATOM 1475 C CA . ALA A 1 183 ? 9.502 -0.956 -3.689 1.00 84.69 183 ALA A CA 1
ATOM 1476 C C . ALA A 1 183 ? 9.708 -2.479 -3.593 1.00 84.69 183 ALA A C 1
ATOM 1478 O O . ALA A 1 183 ? 10.466 -3.041 -4.385 1.00 84.69 183 ALA A O 1
ATOM 1479 N N . LYS A 1 184 ? 8.993 -3.167 -2.688 1.00 83.38 184 LYS A N 1
ATOM 1480 C CA . LYS A 1 184 ? 9.005 -4.639 -2.580 1.00 83.38 184 LYS A CA 1
ATOM 1481 C C . LYS A 1 184 ? 8.560 -5.294 -3.891 1.00 83.38 184 LYS A C 1
ATOM 1483 O O . LYS A 1 184 ? 9.204 -6.241 -4.338 1.00 83.38 184 LYS A O 1
ATOM 1488 N N . ASN A 1 185 ? 7.490 -4.797 -4.514 1.00 84.88 185 ASN A N 1
ATOM 1489 C CA . ASN A 1 185 ? 7.009 -5.293 -5.804 1.00 84.88 185 ASN A CA 1
ATOM 1490 C C . ASN A 1 185 ? 8.100 -5.205 -6.877 1.00 84.88 185 ASN A C 1
ATOM 1492 O O . ASN A 1 185 ? 8.400 -6.213 -7.512 1.00 84.88 185 ASN A O 1
ATOM 1496 N N . ARG A 1 186 ? 8.745 -4.040 -7.018 1.00 79.31 186 ARG A N 1
ATOM 1497 C CA . ARG A 1 186 ? 9.816 -3.814 -8.003 1.00 79.31 186 ARG A CA 1
ATOM 1498 C C . ARG A 1 186 ? 11.031 -4.702 -7.770 1.00 79.31 186 ARG A C 1
ATOM 1500 O O . ARG A 1 186 ? 11.522 -5.308 -8.710 1.00 79.31 186 ARG A O 1
ATOM 1507 N N . VAL A 1 187 ? 11.491 -4.812 -6.524 1.00 76.50 187 VAL A N 1
ATOM 1508 C CA . VAL A 1 187 ? 12.644 -5.660 -6.166 1.00 76.50 187 VAL A CA 1
ATOM 1509 C C . VAL A 1 187 ? 12.366 -7.136 -6.469 1.00 76.50 187 VAL A C 1
ATOM 1511 O O . VAL A 1 187 ? 13.267 -7.858 -6.883 1.00 76.50 187 VAL A O 1
ATOM 1514 N N . ASN A 1 188 ? 11.118 -7.578 -6.300 1.00 75.81 188 ASN A N 1
ATOM 1515 C CA . ASN A 1 188 ? 10.713 -8.966 -6.523 1.00 75.81 188 ASN A CA 1
ATOM 1516 C C . ASN A 1 188 ? 10.221 -9.249 -7.954 1.00 75.81 188 ASN A C 1
ATOM 1518 O O . ASN A 1 188 ? 9.754 -10.355 -8.219 1.00 75.81 188 ASN A O 1
ATOM 1522 N N . GLY A 1 189 ? 10.236 -8.260 -8.851 1.00 73.38 189 GLY A N 1
ATOM 1523 C CA . GLY A 1 189 ? 9.653 -8.368 -10.191 1.00 73.38 189 GLY A CA 1
ATOM 1524 C C . GLY A 1 189 ? 8.156 -8.662 -10.245 1.00 73.38 189 GLY A C 1
ATOM 1525 O O . GLY A 1 189 ? 7.645 -9.226 -11.210 1.00 73.38 189 GLY A O 1
ATOM 1526 N N . SER A 1 190 ? 7.435 -8.266 -9.202 1.00 80.00 190 SER A N 1
ATOM 1527 C CA . SER A 1 190 ? 5.992 -8.423 -9.059 1.00 80.00 190 SER A CA 1
ATOM 1528 C C . SER A 1 190 ? 5.245 -7.185 -9.567 1.00 80.00 190 SER A C 1
ATOM 1530 O O . SER A 1 190 ? 5.671 -6.054 -9.350 1.00 80.00 190 SER A O 1
ATOM 1532 N N . ARG A 1 191 ? 4.073 -7.397 -10.182 1.00 81.81 191 ARG A N 1
ATOM 1533 C CA . ARG A 1 191 ? 3.102 -6.343 -10.557 1.00 81.81 191 ARG A CA 1
ATOM 1534 C C . ARG A 1 191 ? 1.789 -6.452 -9.783 1.00 81.81 191 ARG A C 1
ATOM 1536 O O . ARG A 1 191 ? 0.716 -6.165 -10.317 1.00 81.81 191 ARG A O 1
ATOM 1543 N N . LYS A 1 192 ? 1.835 -6.953 -8.546 1.00 89.50 192 LYS A N 1
ATOM 1544 C CA . LYS A 1 192 ? 0.626 -7.080 -7.723 1.00 89.50 192 LYS A CA 1
ATOM 1545 C C . LYS A 1 192 ? -0.015 -5.711 -7.531 1.00 89.50 192 LYS A C 1
ATOM 1547 O O . LYS A 1 192 ? 0.661 -4.768 -7.131 1.00 89.50 192 LYS A O 1
ATOM 1552 N N . LYS A 1 193 ? -1.325 -5.619 -7.767 1.00 92.75 193 LYS A N 1
ATOM 1553 C CA . LYS A 1 193 ? -2.086 -4.390 -7.506 1.00 92.75 193 LYS A CA 1
ATOM 1554 C C . LYS A 1 193 ? -2.013 -4.055 -6.022 1.00 92.75 193 LYS A C 1
ATOM 1556 O O . LYS A 1 193 ? -2.239 -4.943 -5.202 1.00 92.75 193 LYS A O 1
ATOM 1561 N N . ILE A 1 194 ? -1.739 -2.800 -5.694 1.00 93.12 194 ILE A N 1
ATOM 1562 C CA . ILE A 1 194 ? -1.681 -2.325 -4.312 1.00 93.12 194 ILE A CA 1
ATOM 1563 C C . ILE A 1 194 ? -3.000 -1.629 -3.986 1.00 93.12 194 ILE A C 1
ATOM 1565 O O . ILE A 1 194 ? -3.533 -0.865 -4.792 1.00 93.12 194 ILE A O 1
ATOM 1569 N N . ARG A 1 195 ? -3.549 -1.928 -2.813 1.00 94.56 195 ARG A N 1
ATOM 1570 C CA . ARG A 1 195 ? -4.664 -1.196 -2.218 1.00 94.56 195 ARG A CA 1
ATOM 1571 C C . ARG A 1 195 ? -4.310 -0.882 -0.775 1.00 94.56 195 ARG A C 1
ATOM 1573 O O . ARG A 1 195 ? -3.811 -1.742 -0.060 1.00 94.56 195 ARG A O 1
ATOM 1580 N N . VAL A 1 196 ? -4.626 0.327 -0.351 1.00 94.31 196 VAL A N 1
ATOM 1581 C CA . VAL A 1 196 ? -4.411 0.788 1.016 1.00 94.31 196 VAL A CA 1
ATOM 1582 C C . VAL A 1 196 ? -5.757 1.172 1.621 1.00 94.31 196 VAL A C 1
ATOM 1584 O O . VAL A 1 196 ? -6.593 1.776 0.944 1.00 94.31 196 VAL A O 1
ATOM 1587 N N . ILE A 1 197 ? -6.001 0.773 2.868 1.00 95.31 197 ILE A N 1
ATOM 1588 C CA . ILE A 1 197 ? -7.263 1.016 3.572 1.00 95.31 197 ILE A CA 1
ATOM 1589 C C . ILE A 1 197 ? -6.972 1.562 4.969 1.00 95.31 197 ILE A C 1
ATOM 1591 O O . ILE A 1 197 ? -6.306 0.917 5.774 1.00 95.31 197 ILE A O 1
ATOM 1595 N N . LEU A 1 198 ? -7.559 2.715 5.288 1.00 95.62 198 LEU A N 1
ATOM 1596 C CA . LEU A 1 198 ? -7.682 3.188 6.662 1.00 95.62 198 LEU A CA 1
ATOM 1597 C C . LEU A 1 198 ? -8.955 2.593 7.281 1.00 95.62 198 LEU A C 1
ATOM 1599 O O . LEU A 1 198 ? -10.060 2.931 6.861 1.00 95.62 198 LEU A O 1
ATOM 1603 N N . ALA A 1 199 ? -8.806 1.712 8.267 1.00 96.19 199 ALA A N 1
ATOM 1604 C CA . ALA A 1 199 ? -9.909 1.113 9.010 1.00 96.19 199 ALA A CA 1
ATOM 1605 C C . ALA A 1 199 ? -10.101 1.827 10.355 1.00 96.19 199 ALA A C 1
ATOM 1607 O O . ALA A 1 199 ? -9.184 1.882 11.179 1.00 96.19 199 ALA A O 1
ATOM 1608 N N . LEU A 1 200 ? -11.300 2.363 10.574 1.00 95.19 200 LEU A N 1
ATOM 1609 C CA . LEU A 1 200 ? -11.677 3.059 11.802 1.00 95.19 200 LEU A CA 1
ATOM 1610 C C . LEU A 1 200 ? -12.681 2.218 12.598 1.00 95.19 200 LEU A C 1
ATOM 1612 O O . LEU A 1 200 ? -13.616 1.668 12.021 1.00 95.19 200 LEU A O 1
ATOM 1616 N N . GLU A 1 201 ? -12.513 2.150 13.919 1.00 93.31 201 GLU A N 1
ATOM 1617 C CA . GLU A 1 201 ? -13.546 1.607 14.824 1.00 93.31 201 GLU A CA 1
ATOM 1618 C C . GLU A 1 201 ? -14.679 2.620 15.079 1.00 93.31 201 GLU A C 1
ATOM 1620 O O . GLU A 1 201 ? -15.798 2.230 15.393 1.00 93.31 201 GLU A O 1
ATOM 1625 N N . ASN A 1 202 ? -14.389 3.918 14.925 1.00 89.56 202 ASN A N 1
ATOM 1626 C CA . ASN A 1 202 ? -15.354 5.016 15.026 1.00 89.56 202 ASN A CA 1
ATOM 1627 C C . ASN A 1 202 ? -15.785 5.525 13.644 1.00 89.56 202 ASN A C 1
ATOM 1629 O O . ASN A 1 202 ? -15.143 5.252 12.629 1.00 89.56 202 ASN A O 1
ATOM 1633 N N . GLU A 1 203 ? -16.836 6.348 13.619 1.00 89.38 203 GLU A N 1
ATOM 1634 C CA . GLU A 1 203 ? -17.212 7.108 12.427 1.00 89.38 203 GLU A CA 1
ATOM 1635 C C . GLU A 1 203 ? -16.074 8.023 11.949 1.00 89.38 203 GLU A C 1
ATOM 1637 O O . GLU A 1 203 ? -15.327 8.603 12.743 1.00 89.38 203 GLU A O 1
ATOM 1642 N N . PHE A 1 204 ? -15.967 8.179 10.628 1.00 89.00 204 PHE A N 1
ATOM 1643 C CA . PHE A 1 204 ? -15.019 9.112 10.034 1.00 89.00 204 PHE A CA 1
ATOM 1644 C C . PHE A 1 204 ? -15.393 10.562 10.408 1.00 89.00 204 PHE A C 1
ATOM 1646 O O . PHE A 1 204 ? -16.562 10.936 10.253 1.00 89.00 204 PHE A O 1
ATOM 1653 N N . PRO A 1 205 ? -14.444 11.400 10.871 1.00 86.25 205 PRO A N 1
ATOM 1654 C CA . PRO A 1 205 ? -14.747 12.767 11.283 1.00 86.25 205 PRO A CA 1
ATOM 1655 C C . PRO A 1 205 ? -15.330 13.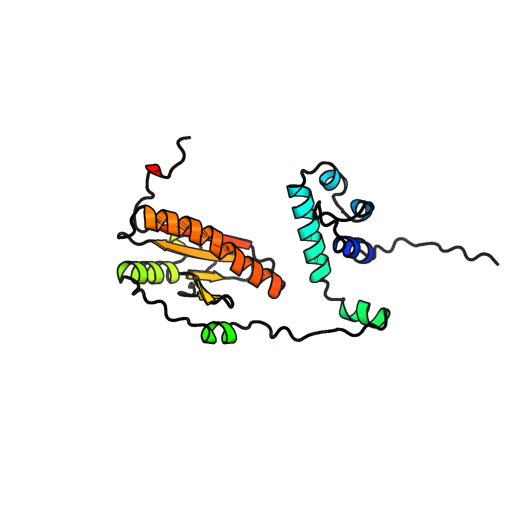590 10.129 1.00 86.25 205 PRO A C 1
ATOM 1657 O O . PRO A 1 205 ? -14.697 13.775 9.089 1.00 86.25 205 PRO A O 1
ATOM 1660 N N . LYS A 1 206 ? -16.550 14.109 10.311 1.00 88.69 206 LYS A N 1
ATOM 1661 C CA . LYS A 1 206 ? -17.283 14.832 9.255 1.00 88.69 206 LYS A CA 1
ATOM 1662 C C . LYS A 1 206 ? -16.563 16.095 8.783 1.00 88.69 206 LYS A C 1
ATOM 1664 O O . LYS A 1 206 ? -16.689 16.464 7.625 1.00 88.69 206 LYS A O 1
ATOM 1669 N N . ASN A 1 207 ? -15.791 16.735 9.656 1.00 83.94 207 ASN A N 1
ATOM 1670 C CA . ASN A 1 207 ? -14.980 17.912 9.344 1.00 83.94 207 ASN A CA 1
ATOM 1671 C C . ASN A 1 207 ? -13.772 17.615 8.439 1.00 83.94 207 ASN A C 1
ATOM 1673 O O . ASN A 1 207 ? -13.187 18.550 7.903 1.00 83.94 207 ASN A O 1
ATOM 1677 N N . LEU A 1 208 ? -13.405 16.342 8.264 1.00 80.19 208 LEU A N 1
ATOM 1678 C CA . LEU A 1 208 ? -12.377 15.912 7.315 1.00 80.19 208 LEU A CA 1
ATOM 1679 C C . LEU A 1 208 ? -12.962 15.525 5.948 1.00 80.19 208 LEU A C 1
ATOM 1681 O O . LEU A 1 208 ? -12.208 15.214 5.026 1.00 80.19 208 LEU A O 1
ATOM 1685 N N . LEU A 1 209 ? -14.292 15.523 5.801 1.00 81.19 209 LEU A N 1
ATOM 1686 C CA . LEU A 1 209 ? -14.938 15.353 4.504 1.00 81.19 209 LEU A CA 1
ATOM 1687 C C . LEU A 1 209 ? -14.855 16.665 3.727 1.00 81.19 209 LEU A C 1
ATOM 1689 O O . LEU A 1 209 ? -15.105 17.743 4.264 1.00 81.19 209 LEU A O 1
ATOM 1693 N N . ILE A 1 210 ? -14.532 16.567 2.441 1.00 75.31 210 ILE A N 1
ATOM 1694 C CA . ILE A 1 210 ? -14.627 17.712 1.541 1.00 75.31 210 ILE A CA 1
ATOM 1695 C C . ILE A 1 210 ? -16.116 18.002 1.354 1.00 75.31 210 ILE A C 1
ATOM 1697 O O . ILE A 1 210 ? -16.859 17.134 0.888 1.00 75.31 210 ILE A O 1
ATOM 1701 N N . SER A 1 211 ? -16.549 19.209 1.721 1.00 58.75 211 SER A N 1
ATOM 1702 C CA . SER A 1 211 ? -17.870 19.725 1.365 1.00 58.75 211 SER A CA 1
ATOM 1703 C C . SER A 1 211 ? -17.996 19.663 -0.156 1.00 58.75 211 SER A C 1
ATOM 1705 O O . SER A 1 211 ? -17.288 20.383 -0.860 1.00 58.75 211 SER A O 1
ATOM 1707 N N . THR A 1 212 ? -18.814 18.739 -0.649 1.00 46.16 212 THR A N 1
ATOM 1708 C CA . THR A 1 212 ? -19.105 18.570 -2.077 1.00 46.16 212 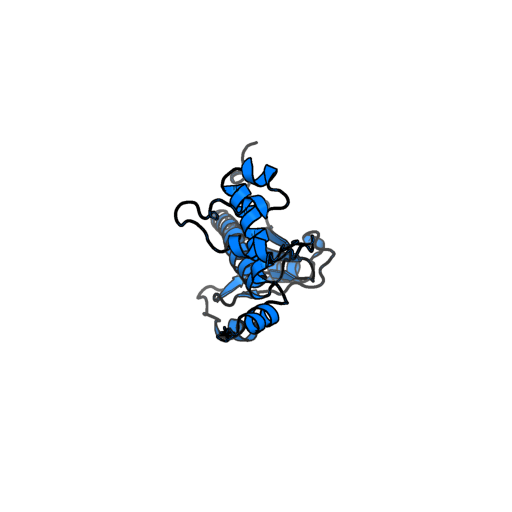THR A CA 1
ATOM 1709 C C . THR A 1 212 ? -20.379 19.304 -2.437 1.00 46.16 212 THR A C 1
ATOM 1711 O O . THR A 1 212 ? -21.285 19.361 -1.574 1.00 46.16 212 THR A O 1
#

Sequence (212 aa):
MSFELKILHSRSVFSGEVQCIVIKKNTELPGKGINWFIEKSEDFKKGSPSEKKQLINEMLFDVFHYEKWPKVLEHFNLESNNLPIKTFTQSNGSALKIKSNGGESEFHKNLKETISKNPDLLNLKNYVVGETEYFFPSADAIDILFENSKSIVEIKVKSKISNEADIIRGMFQCIKYESPIEAKNRVNGSRKKIRVILALENEFPKNLLIST

Foldseek 3Di:
DDDDDPPDDDCPLQPLLLQQVDADPVLRGGDPPSLVSQPVSVCCVPDDSVVVVVSSVVSVLCNVPPPCVVVVCVVVVHDPPPPPPVLCPLVLQVVLQDDDPDDDDPQQVVVLQVCQQCVVVVPNVVFHGWDAQRGFNVRDTFGTWTDDQAAIETEHEDGPPQDPVNLVVSVVVQVVVVVSVVVNCSSVSHPHHYHYYYHYNDDDPPVPDDPD

Organism: NCBI:txid1049986

pLDDT: mean 77.73, std 18.35, range [22.86, 96.5]